Protein AF-A0A4U6LHK9-F1 (afdb_monomer)

Radius of gyration: 30.45 Å; Cα contacts (8 Å, |Δi|>4): 99; chains: 1; bounding box: 73×29×78 Å

Secondary structure (DSSP, 8-state):
--HHHHHHHHHHHHHGGG-S-SSSTTPBPTTSSSBSSHHHHHHHHHHHHHHHHHHHHHHHHHHHHHHHHHHHHHHHHHHHHHHHHHHHHHHHHHHHHTT----S-HHHHHHHHHHHSS--HHHHHHHHHHHHHHHHHHHHHHHHHHHHHHHTT--TTSHHHHHHHHHHHHHHHHHHHHHTT---

Sequence (184 aa):
MTSREKFEAWYLENWGHTEDDHETLFERCPDGDEYYRLGVRMAHEAWKAAELSSQQKLTDMAVQLANAESKCRDLAAENGEAKKIISECREYFIAGVMNRIRPTNEGYLHNICDTFADETPATDAFLAEVRASELDSLAGVAETMLVKFSNQRCSQDMHEVVGWKMVLQQASNRAAQLRKGAAL

pLDDT: mean 86.02, std 11.82, range [49.0, 97.19]

Structure (mmCIF, N/CA/C/O backbone):
data_AF-A0A4U6LHK9-F1
#
_entry.id   AF-A0A4U6LHK9-F1
#
loop_
_atom_site.group_PDB
_atom_site.id
_atom_site.type_symbol
_atom_site.label_atom_id
_atom_site.label_alt_id
_atom_site.label_comp_id
_atom_site.label_asym_id
_atom_site.label_entity_id
_atom_site.label_seq_id
_atom_site.pdbx_PDB_ins_code
_atom_site.Cartn_x
_atom_site.Cartn_y
_atom_site.Cartn_z
_atom_site.occupancy
_atom_site.B_iso_or_equiv
_atom_site.auth_seq_id
_atom_site.auth_comp_id
_atom_site.auth_asym_id
_atom_site.auth_atom_id
_atom_site.pdbx_PDB_model_num
ATOM 1 N N . MET A 1 1 ? -30.592 0.276 -1.774 1.00 75.19 1 MET A N 1
ATOM 2 C CA . MET A 1 1 ? -30.614 -0.283 -0.415 1.00 75.19 1 MET A CA 1
ATOM 3 C C . MET A 1 1 ? -29.657 0.516 0.455 1.00 75.19 1 MET A C 1
ATOM 5 O O . MET A 1 1 ? -28.459 0.523 0.174 1.00 75.19 1 MET A O 1
ATOM 9 N N . THR A 1 2 ? -30.180 1.267 1.418 1.00 89.50 2 THR A N 1
ATOM 10 C CA . THR A 1 2 ? -29.401 2.065 2.376 1.00 89.50 2 THR A CA 1
ATOM 11 C C . THR A 1 2 ? -28.625 1.154 3.341 1.00 89.50 2 THR A C 1
ATOM 13 O O . THR A 1 2 ? -28.941 -0.028 3.455 1.00 89.50 2 THR A O 1
ATOM 16 N N . SER A 1 3 ? -27.604 1.675 4.037 1.00 88.75 3 SER A N 1
ATOM 17 C CA . SER A 1 3 ? -26.877 0.920 5.085 1.00 88.75 3 SER A CA 1
ATOM 18 C C . SER A 1 3 ? -27.844 0.368 6.145 1.00 88.75 3 SER A C 1
ATOM 20 O O . SER A 1 3 ? -27.756 -0.795 6.525 1.00 88.75 3 SER A O 1
ATOM 22 N N . ARG A 1 4 ? -28.867 1.157 6.496 1.00 89.94 4 ARG A N 1
ATOM 23 C CA . ARG A 1 4 ? -29.941 0.765 7.411 1.00 89.94 4 ARG A CA 1
ATOM 24 C C . ARG A 1 4 ? -30.873 -0.316 6.857 1.00 89.94 4 ARG A C 1
ATOM 26 O O . ARG A 1 4 ? -31.297 -1.177 7.604 1.00 89.94 4 ARG A O 1
ATOM 33 N N . GLU A 1 5 ? -31.210 -0.300 5.573 1.00 92.75 5 GLU A N 1
ATOM 34 C CA . GLU A 1 5 ? -32.048 -1.361 4.986 1.00 92.75 5 GLU A CA 1
ATOM 35 C C . GLU A 1 5 ? -31.277 -2.679 4.871 1.00 92.75 5 GLU A C 1
ATOM 37 O O . GLU A 1 5 ? -31.841 -3.749 5.078 1.00 92.75 5 GLU A O 1
ATOM 42 N N . LYS A 1 6 ? -29.970 -2.603 4.576 1.00 94.12 6 LYS A N 1
ATOM 43 C CA . LYS A 1 6 ? -29.088 -3.772 4.653 1.00 94.12 6 LYS A CA 1
ATOM 44 C C . LYS A 1 6 ? -29.102 -4.293 6.089 1.00 94.12 6 LYS A C 1
ATOM 46 O O . LYS A 1 6 ? -29.426 -5.464 6.272 1.00 94.12 6 LYS A O 1
ATOM 51 N N . PHE A 1 7 ? -28.821 -3.403 7.055 1.00 94.81 7 PHE A N 1
ATOM 52 C CA . PHE A 1 7 ? -29.269 -3.456 8.450 1.00 94.81 7 PHE A CA 1
ATOM 53 C C . PHE A 1 7 ? -30.265 -4.542 8.832 1.00 94.81 7 PHE A C 1
ATOM 55 O O . PHE A 1 7 ? -29.982 -5.660 9.265 1.00 94.81 7 PHE A O 1
ATOM 62 N N . GLU A 1 8 ? -31.497 -4.103 8.643 1.00 93.88 8 GLU A N 1
ATOM 63 C CA . GLU A 1 8 ? -32.718 -4.758 9.029 1.00 93.88 8 GLU A CA 1
ATOM 64 C C . GLU A 1 8 ? -32.850 -6.100 8.292 1.00 93.88 8 GLU A C 1
ATOM 66 O O . GLU A 1 8 ? -33.218 -7.093 8.914 1.00 93.88 8 GLU A O 1
ATOM 71 N N . ALA A 1 9 ? -32.446 -6.185 7.016 1.00 93.75 9 ALA A N 1
ATOM 72 C CA . ALA A 1 9 ? -32.478 -7.433 6.252 1.00 93.75 9 ALA A CA 1
ATOM 73 C C . ALA A 1 9 ? -31.545 -8.514 6.825 1.00 93.75 9 ALA A C 1
ATOM 75 O O . ALA A 1 9 ? -31.988 -9.633 7.082 1.00 93.75 9 ALA A O 1
ATOM 76 N N . TRP A 1 10 ? -30.273 -8.186 7.074 1.00 94.81 10 TRP A N 1
ATOM 77 C CA . TRP A 1 10 ? -29.330 -9.139 7.675 1.00 94.81 10 TRP A CA 1
ATOM 78 C C . TRP A 1 10 ? -29.715 -9.466 9.119 1.00 94.81 10 TRP A C 1
ATOM 80 O O . TRP A 1 10 ? -29.576 -10.613 9.540 1.00 94.81 10 TRP A O 1
ATOM 90 N N . TYR A 1 11 ? -30.241 -8.501 9.878 1.00 93.88 11 TYR A N 1
ATOM 91 C CA . TYR A 1 11 ? -30.686 -8.759 11.245 1.00 93.88 11 TYR A CA 1
ATOM 92 C C . TYR A 1 11 ? -31.857 -9.747 11.275 1.00 93.88 11 TYR A C 1
ATOM 94 O O . TYR A 1 11 ? -31.819 -10.710 12.035 1.00 93.88 11 TYR A O 1
ATOM 102 N N . LEU A 1 12 ? -32.857 -9.575 10.406 1.00 92.56 12 LEU A N 1
ATOM 103 C CA . LEU A 1 12 ? -33.972 -10.517 10.281 1.00 92.56 12 LEU A CA 1
ATOM 104 C C . LEU A 1 12 ? -33.510 -11.908 9.835 1.00 92.56 12 LEU A C 1
ATOM 106 O O . LEU A 1 12 ? -33.976 -12.905 10.382 1.00 92.56 12 LEU A O 1
ATOM 110 N N . GLU A 1 13 ? -32.581 -11.980 8.883 1.00 93.50 13 GLU A N 1
ATOM 111 C CA . GLU A 1 13 ? -32.036 -13.249 8.390 1.00 93.50 13 GLU A CA 1
ATOM 112 C C . GLU A 1 13 ? -31.293 -14.029 9.487 1.00 93.50 13 GLU A C 1
ATOM 114 O O . GLU A 1 13 ? -31.471 -15.239 9.615 1.00 93.50 13 GLU A O 1
ATOM 119 N N . ASN A 1 14 ? -30.487 -13.343 10.303 1.00 91.62 14 ASN A N 1
ATOM 120 C CA . ASN A 1 14 ? -29.599 -13.993 11.271 1.00 91.62 14 ASN A CA 1
ATOM 121 C C . ASN A 1 14 ? -30.215 -14.133 12.668 1.00 91.62 14 ASN A C 1
ATOM 123 O O . ASN A 1 14 ? -29.938 -15.110 13.357 1.00 91.62 14 ASN A O 1
ATOM 127 N N . TRP A 1 15 ? -31.044 -13.175 13.082 1.00 89.12 15 TRP A N 1
ATOM 128 C CA . TRP A 1 15 ? -31.554 -13.044 14.453 1.00 89.12 15 TRP A CA 1
ATOM 129 C C . TRP A 1 15 ? -33.071 -12.867 14.523 1.00 89.12 15 TRP A C 1
ATOM 131 O O . TRP A 1 15 ? -33.642 -12.943 15.605 1.00 89.12 15 TRP A O 1
ATOM 141 N N . GLY A 1 16 ? -33.759 -12.685 13.392 1.00 85.38 16 GLY A N 1
ATOM 142 C CA . GLY A 1 16 ? -35.207 -12.470 13.390 1.00 85.38 16 GLY A CA 1
ATOM 143 C C . GLY A 1 16 ? -35.965 -13.592 14.100 1.00 85.38 16 GLY A C 1
ATOM 144 O O . GLY A 1 16 ? -36.840 -13.322 14.905 1.00 85.38 16 GLY A O 1
ATOM 145 N N . HIS A 1 17 ? -35.577 -14.850 13.892 1.00 85.88 17 HIS A N 1
ATOM 146 C CA . HIS A 1 17 ? -36.229 -16.008 14.517 1.00 85.88 17 HIS A CA 1
ATOM 147 C C . HIS A 1 17 ? -36.097 -16.080 16.052 1.00 85.88 17 HIS A C 1
ATOM 149 O O . HIS A 1 17 ? -36.768 -16.907 16.666 1.00 85.88 17 HIS A O 1
ATOM 155 N N . THR A 1 18 ? -35.227 -15.267 16.663 1.00 84.62 18 THR A N 1
ATOM 156 C CA . THR A 1 18 ? -35.052 -15.192 18.123 1.00 84.62 18 THR A CA 1
ATOM 157 C C . THR A 1 18 ? -35.798 -14.027 18.771 1.00 84.62 18 THR A C 1
ATOM 159 O O . THR A 1 18 ? -35.757 -13.898 19.989 1.00 84.62 18 THR A O 1
ATOM 162 N N . GLU A 1 19 ? -36.446 -13.170 17.982 1.00 85.81 19 GLU A N 1
ATOM 163 C CA . GLU A 1 19 ? -37.144 -11.989 18.483 1.00 85.81 19 GLU A CA 1
ATOM 164 C C . GLU A 1 19 ? -38.623 -12.289 18.739 1.00 85.81 19 GLU A C 1
ATOM 166 O O . GLU A 1 19 ? -39.336 -12.780 17.868 1.00 85.81 19 GLU A O 1
ATOM 171 N N . ASP A 1 20 ? -39.098 -11.948 19.936 1.00 79.25 20 ASP A N 1
ATOM 172 C CA . ASP A 1 20 ? -40.471 -12.249 20.365 1.00 79.25 20 ASP A CA 1
ATOM 173 C C . ASP A 1 20 ? -41.523 -11.310 19.743 1.00 79.25 20 ASP A C 1
ATOM 175 O O . ASP A 1 20 ? -42.711 -11.629 19.711 1.00 79.25 20 ASP A O 1
ATOM 179 N N . ASP A 1 21 ? -41.105 -10.139 19.255 1.00 79.12 21 ASP A N 1
ATOM 180 C CA . ASP A 1 21 ? -41.984 -9.161 18.610 1.00 79.12 21 ASP A CA 1
ATOM 181 C C . ASP A 1 21 ? -41.269 -8.491 17.433 1.00 79.12 21 ASP A C 1
ATOM 183 O O . ASP A 1 21 ? -40.266 -7.790 17.598 1.00 79.12 21 ASP A O 1
ATOM 187 N N . HIS A 1 22 ? -41.833 -8.727 16.250 1.00 78.75 22 HIS A N 1
ATOM 188 C CA . HIS A 1 22 ? -41.342 -8.270 14.958 1.00 78.75 22 HIS A CA 1
ATOM 189 C C . HIS A 1 22 ? -41.961 -6.945 14.494 1.00 78.75 22 HIS A C 1
ATOM 191 O O . HIS A 1 22 ? -41.408 -6.319 13.591 1.00 78.75 22 HIS A O 1
ATOM 197 N N . GLU A 1 23 ? -43.087 -6.509 15.069 1.00 81.50 23 GLU A N 1
ATOM 198 C CA . GLU A 1 23 ? -43.803 -5.308 14.615 1.00 81.50 23 GLU A CA 1
ATOM 199 C C . GLU A 1 23 ? -43.097 -4.028 15.078 1.00 81.50 23 GLU A C 1
ATOM 201 O O . GLU A 1 23 ? -43.002 -3.063 14.320 1.00 81.50 23 GLU A O 1
ATOM 206 N N . THR A 1 24 ? -42.534 -4.037 16.292 1.00 84.44 24 THR A N 1
ATOM 207 C CA . THR A 1 24 ? -41.812 -2.886 16.878 1.00 84.44 24 THR A CA 1
ATOM 208 C C . THR A 1 24 ? -40.288 -3.034 16.845 1.00 84.44 24 THR A C 1
ATOM 210 O O . THR A 1 24 ? -39.556 -2.190 17.365 1.00 84.44 24 THR A O 1
ATOM 213 N N . LEU A 1 25 ? -39.776 -4.104 16.227 1.00 87.00 25 LEU A N 1
ATOM 214 C CA . LEU A 1 25 ? -38.364 -4.496 16.304 1.00 87.00 25 LEU A CA 1
ATOM 215 C C . LEU A 1 25 ? -37.401 -3.380 15.867 1.00 87.00 25 LEU A C 1
ATOM 217 O O . LEU A 1 25 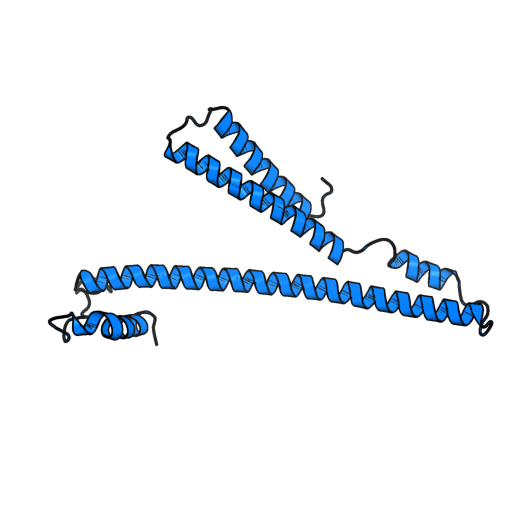? -36.385 -3.132 16.516 1.00 87.00 25 LEU A O 1
ATOM 221 N N . PHE A 1 26 ? -37.752 -2.678 14.791 1.00 91.69 26 PHE A N 1
ATOM 222 C CA . PHE A 1 26 ? -36.947 -1.617 14.180 1.00 91.69 26 PHE A CA 1
ATOM 223 C C . PHE A 1 26 ? -37.478 -0.203 14.459 1.00 91.69 26 PHE A C 1
ATOM 225 O O . PHE A 1 26 ? -37.079 0.756 13.787 1.00 91.69 26 PHE A O 1
ATOM 232 N N . GLU A 1 27 ? -38.363 -0.059 15.450 1.00 91.00 27 GLU A N 1
ATOM 233 C CA . GLU A 1 27 ? -38.909 1.235 15.852 1.00 91.00 27 GLU A CA 1
ATOM 234 C C . GLU A 1 27 ? -37.787 2.190 16.286 1.00 91.00 27 GLU A C 1
ATOM 236 O O . GLU A 1 27 ? -36.780 1.786 16.879 1.00 91.00 27 GLU A O 1
ATOM 241 N N . ARG A 1 28 ? -37.928 3.473 15.944 1.00 88.75 28 ARG A N 1
ATOM 242 C CA . ARG A 1 28 ? -36.946 4.505 16.292 1.00 88.75 28 ARG A CA 1
ATOM 243 C C . ARG A 1 28 ? -37.214 5.060 17.680 1.00 88.75 28 ARG A C 1
ATOM 245 O O . ARG A 1 28 ? -38.353 5.117 18.132 1.00 88.75 28 ARG A O 1
ATOM 252 N N . CYS A 1 29 ? -36.156 5.516 18.335 1.00 86.44 29 CYS A N 1
ATOM 253 C CA . CYS A 1 29 ? -36.298 6.282 19.559 1.00 86.44 29 CYS A CA 1
ATOM 254 C C . CYS A 1 29 ? -37.079 7.585 19.283 1.00 86.44 29 CYS A C 1
ATOM 256 O O . CYS A 1 29 ? -36.772 8.269 18.310 1.00 86.44 29 CYS A O 1
ATOM 258 N N . PRO A 1 30 ? -38.042 7.986 20.130 1.00 83.44 30 PRO A N 1
ATOM 259 C CA . PRO A 1 30 ? -38.718 9.280 19.988 1.00 83.44 30 PRO A CA 1
ATOM 260 C C . PRO A 1 30 ? -37.748 10.472 20.023 1.00 83.44 30 PRO A C 1
ATOM 262 O O . PRO A 1 30 ? -37.999 11.499 19.396 1.00 83.44 30 PRO A O 1
ATOM 265 N N . ASP A 1 31 ? -36.626 10.306 20.728 1.00 83.38 31 ASP A N 1
ATOM 266 C CA . ASP A 1 31 ? -35.636 11.352 20.988 1.00 83.38 31 ASP A CA 1
ATOM 267 C C . ASP A 1 31 ? -34.441 11.331 20.012 1.00 83.38 31 ASP A C 1
ATOM 269 O O . ASP A 1 31 ? -33.518 12.134 20.152 1.00 83.38 31 ASP A O 1
ATOM 273 N N . GLY A 1 32 ? -34.407 10.419 19.028 1.00 81.38 32 GLY A N 1
ATOM 274 C CA . GLY A 1 32 ? -33.254 10.298 18.131 1.00 81.38 32 GLY A CA 1
ATOM 275 C C . GLY A 1 32 ? -33.411 9.301 16.985 1.00 81.38 32 GLY A C 1
ATOM 276 O O . GLY A 1 32 ? -34.391 8.577 16.881 1.00 81.38 32 GLY A O 1
ATOM 277 N N . ASP A 1 33 ? -32.410 9.240 16.106 1.00 81.69 33 ASP A N 1
ATOM 278 C CA . ASP A 1 33 ? -32.471 8.413 14.887 1.00 81.69 33 ASP A CA 1
ATOM 279 C C . ASP A 1 33 ? -32.021 6.947 15.094 1.00 81.69 33 ASP A C 1
ATOM 281 O O . ASP A 1 33 ? -31.907 6.158 14.152 1.00 81.69 33 ASP A O 1
ATOM 285 N N . GLU A 1 34 ? -31.755 6.580 16.347 1.00 89.25 34 GLU A N 1
ATOM 286 C CA . GLU A 1 34 ? -31.349 5.245 16.783 1.00 89.25 34 GLU A CA 1
ATOM 287 C C . GLU A 1 34 ? -32.546 4.300 16.942 1.00 89.25 34 GLU A C 1
ATOM 289 O O . GLU A 1 34 ? -33.692 4.726 17.097 1.00 89.25 34 GLU A O 1
ATOM 294 N N . TYR A 1 35 ? -32.277 2.994 16.959 1.00 91.81 35 TYR A N 1
ATOM 295 C CA . TYR A 1 35 ? -33.291 1.994 17.287 1.00 91.81 35 TYR A CA 1
ATOM 296 C C . TYR A 1 35 ? -33.697 2.084 18.759 1.00 91.81 35 TYR A C 1
ATOM 298 O O . TYR A 1 35 ? -32.848 2.194 19.647 1.00 91.81 35 TYR A O 1
ATOM 306 N N . TYR A 1 36 ? -34.999 2.004 19.028 1.00 90.00 36 TYR A N 1
ATOM 307 C CA . TYR A 1 36 ? -35.549 2.067 20.377 1.00 90.00 36 TYR A CA 1
ATOM 308 C C . TYR A 1 36 ? -35.040 0.900 21.232 1.00 90.00 36 TYR A C 1
ATOM 310 O O . TYR A 1 36 ? -34.495 1.121 22.316 1.00 90.00 36 TYR A O 1
ATOM 318 N N . ARG A 1 37 ? -35.111 -0.330 20.705 1.00 89.31 37 ARG A N 1
ATOM 319 C CA . ARG A 1 37 ? -34.617 -1.540 21.378 1.00 89.31 37 ARG A CA 1
ATOM 320 C C . ARG A 1 37 ? -33.097 -1.539 21.512 1.00 89.31 37 ARG A C 1
ATOM 322 O O . ARG A 1 37 ? -32.375 -1.433 20.522 1.00 89.31 37 ARG A O 1
ATOM 329 N N . LEU A 1 38 ? -32.614 -1.753 22.737 1.00 88.75 38 LEU A N 1
ATOM 330 C CA . LEU A 1 38 ? -31.184 -1.758 23.053 1.00 88.75 38 LEU A CA 1
ATOM 331 C C . LEU A 1 38 ? -30.402 -2.818 22.258 1.00 88.75 38 LEU A C 1
ATOM 333 O O . LEU A 1 38 ? -29.348 -2.502 21.718 1.00 88.75 38 LEU A O 1
ATOM 337 N N . GLY A 1 39 ? -30.920 -4.047 22.144 1.00 88.75 39 GLY A N 1
ATOM 338 C CA . GLY A 1 39 ? -30.242 -5.129 21.414 1.00 88.75 39 GLY A CA 1
ATOM 339 C C . GLY A 1 39 ? -30.035 -4.802 19.932 1.00 88.75 39 GLY A C 1
ATOM 340 O O . GLY A 1 39 ? -28.922 -4.904 19.418 1.00 88.75 39 GLY A O 1
ATOM 341 N N . VAL A 1 40 ? -31.087 -4.309 19.275 1.00 91.62 40 VAL A N 1
ATOM 342 C CA . VAL A 1 40 ? -31.051 -3.871 17.871 1.00 91.62 40 VAL A CA 1
ATOM 343 C C . VAL A 1 40 ? -30.137 -2.658 17.700 1.00 91.62 40 VAL A C 1
ATOM 345 O O . VAL A 1 40 ? -29.352 -2.606 16.756 1.00 91.62 40 VAL A O 1
ATOM 348 N N . ARG A 1 41 ? -30.171 -1.702 18.637 1.00 91.94 41 ARG A N 1
ATOM 349 C CA . ARG A 1 41 ? -29.289 -0.528 18.627 1.00 91.94 41 ARG A CA 1
ATOM 350 C C . ARG A 1 41 ? -27.816 -0.919 18.692 1.00 91.94 41 ARG A C 1
ATOM 352 O O . ARG A 1 41 ? -27.047 -0.510 17.828 1.00 91.94 41 ARG A O 1
ATOM 359 N N . MET A 1 42 ? -27.441 -1.751 19.662 1.00 92.75 42 MET A N 1
ATOM 360 C CA . MET A 1 42 ? -26.061 -2.219 19.816 1.00 92.75 42 MET A CA 1
ATOM 361 C C . MET A 1 42 ? -25.597 -3.016 18.591 1.00 92.75 42 MET A C 1
ATOM 363 O O . MET A 1 42 ? -24.475 -2.827 18.122 1.00 92.75 42 MET A O 1
ATOM 367 N N . ALA A 1 43 ? -26.460 -3.872 18.035 1.00 93.06 43 ALA A N 1
ATOM 368 C CA . ALA A 1 43 ? -26.154 -4.623 16.819 1.00 93.06 43 ALA A CA 1
ATOM 369 C C . ALA A 1 43 ? -25.957 -3.701 15.604 1.00 93.06 43 ALA A C 1
ATOM 371 O O . ALA A 1 43 ? -25.013 -3.886 14.834 1.00 93.06 43 ALA A O 1
ATOM 372 N N . HIS A 1 44 ? -26.802 -2.678 15.456 1.00 93.88 44 HIS A N 1
ATOM 373 C CA . HIS A 1 44 ? -26.681 -1.690 14.390 1.00 93.88 44 HIS A CA 1
ATOM 374 C C . HIS A 1 44 ? -25.393 -0.874 14.499 1.00 93.88 44 HIS A C 1
ATOM 376 O O . HIS A 1 44 ? -24.721 -0.660 13.495 1.00 93.88 44 HIS A O 1
ATOM 382 N N . GLU A 1 45 ? -25.030 -0.423 15.701 1.00 93.75 45 GLU A N 1
ATOM 383 C CA . GLU A 1 45 ? -23.784 0.311 15.935 1.00 93.75 45 GLU A CA 1
ATOM 384 C C . GLU A 1 45 ? -22.558 -0.547 15.621 1.00 93.75 45 GLU A C 1
ATOM 386 O O . GLU A 1 45 ? -21.649 -0.095 14.918 1.00 93.75 45 GLU A O 1
ATOM 391 N N . ALA A 1 46 ? -22.556 -1.801 16.084 1.00 94.00 46 ALA A N 1
ATOM 392 C CA . ALA A 1 46 ? -21.485 -2.751 15.814 1.00 94.00 46 ALA A CA 1
ATOM 393 C C . ALA A 1 46 ? -21.335 -3.018 14.313 1.00 94.00 46 ALA A C 1
ATOM 395 O O . ALA A 1 46 ? -20.218 -3.003 13.788 1.00 94.00 46 ALA A O 1
ATOM 396 N N . TRP A 1 47 ? -22.446 -3.201 13.596 1.00 94.56 47 TRP A N 1
ATOM 397 C CA . TRP A 1 47 ? -22.382 -3.316 12.149 1.00 94.56 47 TRP A CA 1
ATOM 398 C C . TRP A 1 47 ? -21.907 -2.020 11.514 1.00 94.56 47 TRP A C 1
ATOM 400 O O . TRP A 1 47 ? -20.946 -2.060 10.760 1.00 94.56 47 TRP A O 1
ATOM 410 N N . LYS A 1 48 ? -22.482 -0.862 11.825 1.00 94.12 48 LYS A N 1
ATOM 411 C CA . LYS A 1 48 ? -22.044 0.405 11.229 1.00 94.12 48 LYS A CA 1
ATOM 412 C C . LYS A 1 48 ? -20.532 0.612 11.384 1.00 94.12 48 LYS A C 1
ATOM 414 O O . LYS A 1 48 ? -19.874 1.022 10.429 1.00 94.12 48 LYS A O 1
ATOM 419 N N . ALA A 1 49 ? -19.965 0.258 12.539 1.00 94.56 49 ALA A N 1
ATOM 420 C CA . ALA A 1 49 ? -18.520 0.259 12.760 1.00 94.56 49 ALA A CA 1
ATOM 421 C C . ALA A 1 49 ? -17.775 -0.751 11.863 1.00 94.56 49 ALA A C 1
ATOM 423 O O . ALA A 1 49 ? -16.753 -0.409 11.265 1.00 94.56 49 ALA A O 1
ATOM 424 N N . ALA A 1 50 ? -18.285 -1.977 11.721 1.00 94.56 50 ALA A N 1
ATOM 425 C CA . ALA A 1 50 ? -17.718 -2.998 10.839 1.00 94.56 50 ALA A CA 1
ATOM 426 C C . ALA A 1 50 ? -17.827 -2.641 9.342 1.00 94.56 50 ALA A C 1
ATOM 428 O O . ALA A 1 50 ? -16.885 -2.878 8.581 1.00 94.56 50 ALA A O 1
ATOM 429 N N . GLU A 1 51 ? -18.944 -2.050 8.910 1.00 93.94 51 GLU A N 1
ATOM 430 C CA . GLU A 1 51 ? -19.157 -1.567 7.545 1.00 93.94 51 GLU A CA 1
ATOM 431 C C . GLU A 1 51 ? -18.194 -0.425 7.242 1.00 93.94 51 GLU A C 1
ATOM 433 O O . GLU A 1 51 ? -17.489 -0.492 6.240 1.00 93.94 51 GLU A O 1
ATOM 438 N N . LEU A 1 52 ? -18.094 0.566 8.132 1.00 94.19 52 LEU A N 1
ATOM 439 C CA . LEU A 1 52 ? -17.143 1.665 7.988 1.00 94.19 52 LEU A CA 1
ATOM 440 C C . LEU A 1 52 ? -15.699 1.150 7.919 1.00 94.19 52 LEU A C 1
ATOM 442 O O . LEU A 1 52 ? -14.952 1.539 7.025 1.00 94.19 52 LEU A O 1
ATOM 446 N N . SER A 1 53 ? -15.313 0.230 8.810 1.00 94.38 53 SER A N 1
ATOM 447 C CA . SER A 1 53 ? -13.977 -0.380 8.793 1.00 94.38 53 SER A CA 1
ATOM 448 C C . SER A 1 53 ? -13.702 -1.129 7.485 1.00 94.38 53 SER A C 1
ATOM 450 O O . SER A 1 53 ? -12.607 -1.039 6.932 1.00 94.38 53 SER A O 1
ATOM 452 N N . SER A 1 54 ? -14.695 -1.848 6.959 1.00 93.94 54 SER A N 1
ATOM 453 C CA . SER A 1 54 ? -14.569 -2.574 5.691 1.00 93.94 54 SER A CA 1
ATOM 454 C C . SER A 1 54 ? -14.491 -1.624 4.497 1.00 93.94 54 SER A C 1
ATOM 456 O O . SER A 1 54 ? -13.670 -1.832 3.608 1.00 93.94 54 SER A O 1
ATOM 458 N N . GLN A 1 55 ? -15.291 -0.555 4.491 1.00 93.81 55 GLN A N 1
ATOM 459 C CA . GLN A 1 55 ? -15.229 0.494 3.474 1.00 93.81 55 GLN A CA 1
ATOM 460 C C . GLN A 1 55 ? -13.861 1.174 3.469 1.00 93.81 55 GLN A C 1
ATOM 462 O O . GLN A 1 55 ? -13.274 1.321 2.403 1.00 93.81 55 GLN A O 1
ATOM 467 N N . GLN A 1 56 ? -13.317 1.498 4.644 1.00 94.50 56 GLN A N 1
ATOM 468 C CA . GLN A 1 56 ? -11.989 2.094 4.768 1.00 94.50 56 GLN A CA 1
ATOM 469 C C . GLN A 1 56 ? -10.892 1.166 4.221 1.00 94.50 56 GLN A C 1
ATOM 471 O O . GLN A 1 56 ? -10.047 1.589 3.438 1.00 94.50 56 GLN A O 1
ATOM 476 N N . LYS A 1 57 ? -10.950 -0.134 4.537 1.00 94.00 57 LYS A N 1
ATOM 477 C CA . LYS A 1 57 ? -10.020 -1.120 3.959 1.00 94.00 57 LYS A CA 1
ATOM 478 C C . LYS A 1 57 ? -10.131 -1.195 2.437 1.00 94.00 57 LYS A C 1
ATOM 480 O O . LYS A 1 57 ? -9.112 -1.260 1.758 1.00 94.00 57 LYS A O 1
ATOM 485 N N . LEU A 1 58 ? -11.350 -1.179 1.894 1.00 94.19 58 LEU A N 1
ATOM 486 C CA . LEU A 1 58 ? -11.565 -1.192 0.446 1.00 94.19 58 LEU A CA 1
ATOM 487 C C . LEU A 1 58 ? -11.016 0.072 -0.222 1.00 94.19 58 LEU A C 1
ATOM 489 O O . LEU A 1 58 ? -10.411 -0.030 -1.288 1.00 94.19 58 LEU A O 1
ATOM 493 N N . THR A 1 59 ? -11.181 1.245 0.396 1.00 94.56 59 THR A N 1
ATOM 494 C CA . THR A 1 59 ? -10.603 2.489 -0.127 1.00 94.56 59 THR A CA 1
ATOM 495 C C . THR A 1 59 ? -9.080 2.463 -0.086 1.00 94.56 59 THR A C 1
ATOM 497 O O . THR A 1 59 ? -8.450 2.815 -1.082 1.00 94.56 59 THR A O 1
ATOM 500 N N . ASP A 1 60 ? -8.483 1.974 1.002 1.00 92.88 60 ASP A N 1
ATOM 501 C CA . ASP A 1 60 ? -7.026 1.868 1.133 1.00 92.88 60 ASP A CA 1
ATOM 502 C C . ASP A 1 60 ? -6.449 0.897 0.089 1.00 92.88 60 ASP A C 1
ATOM 504 O O . ASP A 1 60 ? -5.472 1.214 -0.593 1.00 92.88 60 ASP A O 1
ATOM 508 N N . MET A 1 61 ? -7.099 -0.256 -0.112 1.00 92.88 61 MET A N 1
ATOM 509 C CA . MET A 1 61 ? -6.722 -1.225 -1.147 1.00 92.88 61 MET A CA 1
ATOM 510 C C . MET A 1 61 ? -6.857 -0.651 -2.562 1.00 92.88 61 MET A C 1
ATOM 512 O O . MET A 1 61 ? -5.987 -0.887 -3.398 1.00 92.88 61 MET A O 1
ATOM 516 N N . ALA A 1 62 ? -7.915 0.115 -2.843 1.00 94.12 62 ALA A N 1
ATOM 517 C CA . ALA A 1 62 ? -8.105 0.746 -4.149 1.00 94.12 62 ALA A CA 1
ATOM 518 C C . ALA A 1 62 ? -7.000 1.772 -4.454 1.00 94.12 62 ALA A C 1
ATOM 520 O O . ALA A 1 62 ? -6.476 1.800 -5.568 1.00 94.12 62 ALA A O 1
ATOM 521 N N . VAL A 1 63 ? -6.598 2.570 -3.459 1.00 94.19 63 VAL A N 1
ATOM 522 C CA . VAL A 1 63 ? -5.481 3.521 -3.587 1.00 94.19 63 VAL A CA 1
ATOM 523 C C . VAL A 1 63 ? -4.160 2.786 -3.822 1.00 94.19 63 VAL A C 1
ATOM 525 O O . VAL A 1 63 ? -3.397 3.160 -4.713 1.00 94.19 63 VAL A O 1
ATOM 528 N N . GLN A 1 64 ? -3.891 1.715 -3.069 1.00 88.88 64 GLN A N 1
ATOM 529 C CA . GLN A 1 64 ? -2.689 0.899 -3.263 1.00 88.88 64 GLN A CA 1
ATOM 530 C C . GLN A 1 64 ? -2.632 0.283 -4.664 1.00 88.88 64 GLN A C 1
ATOM 532 O O . GLN A 1 64 ? -1.579 0.325 -5.303 1.00 88.88 64 GLN A O 1
ATOM 537 N N . LEU A 1 65 ? -3.758 -0.239 -5.159 1.00 93.50 65 LEU A N 1
ATOM 538 C CA . LEU A 1 65 ? -3.840 -0.826 -6.492 1.00 93.50 65 LEU A CA 1
ATOM 539 C C . LEU A 1 65 ? -3.582 0.221 -7.581 1.00 93.50 65 LEU A C 1
ATOM 54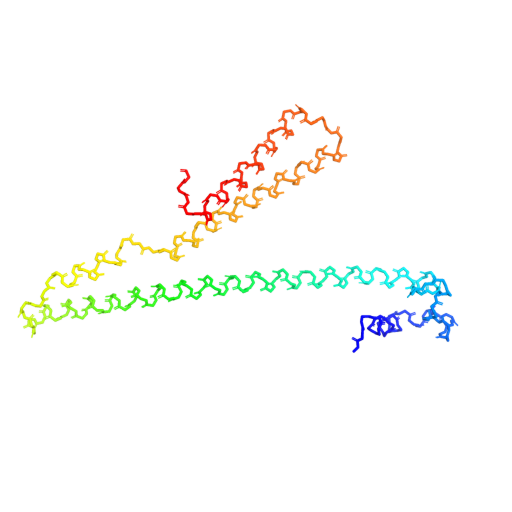1 O O . LEU A 1 65 ? -2.739 -0.005 -8.443 1.00 93.50 65 LEU A O 1
ATOM 545 N N . ALA A 1 66 ? -4.225 1.389 -7.503 1.00 92.75 66 ALA A N 1
ATOM 546 C CA . ALA A 1 66 ? -4.006 2.474 -8.462 1.00 92.75 66 ALA A CA 1
ATOM 547 C C . ALA A 1 66 ? -2.537 2.939 -8.492 1.00 92.75 66 ALA A C 1
ATOM 549 O O . ALA A 1 66 ? -1.969 3.170 -9.564 1.00 92.75 66 ALA A O 1
ATOM 550 N N . ASN A 1 67 ? -1.896 3.024 -7.321 1.00 88.19 67 ASN A N 1
ATOM 551 C CA . ASN A 1 67 ? -0.479 3.368 -7.208 1.00 88.19 67 ASN A CA 1
ATOM 552 C C . ASN A 1 67 ? 0.429 2.289 -7.818 1.00 88.19 67 ASN A C 1
ATOM 554 O O . ASN A 1 67 ? 1.385 2.619 -8.522 1.00 88.19 67 ASN A O 1
ATOM 558 N N . ALA A 1 68 ? 0.140 1.008 -7.567 1.00 88.06 68 ALA A N 1
ATOM 559 C CA . ALA A 1 68 ? 0.885 -0.107 -8.146 1.00 88.06 68 ALA A CA 1
ATOM 560 C C . ALA A 1 68 ? 0.741 -0.142 -9.673 1.00 88.06 68 ALA A C 1
ATOM 562 O O . ALA A 1 68 ? 1.740 -0.248 -10.381 1.00 88.06 68 ALA A O 1
ATOM 563 N N . GLU A 1 69 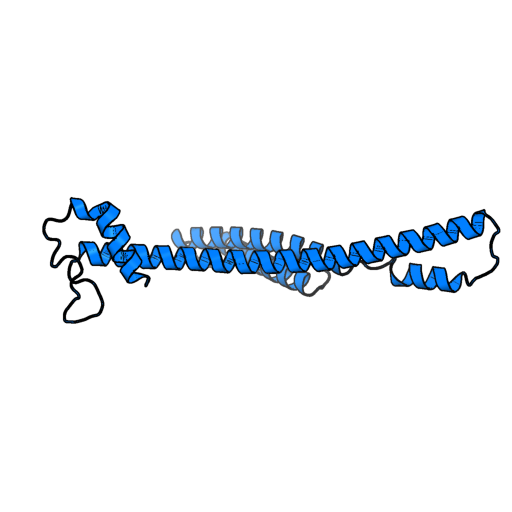? -0.475 0.038 -10.190 1.00 92.38 69 GLU A N 1
ATOM 564 C CA . GLU A 1 69 ? -0.728 0.114 -11.628 1.00 92.38 69 GLU A CA 1
ATOM 565 C C . GLU A 1 69 ? 0.021 1.274 -12.287 1.00 92.38 69 GLU A C 1
ATOM 567 O O . GLU A 1 69 ? 0.569 1.098 -13.374 1.00 92.38 69 GLU A O 1
ATOM 572 N N . SER A 1 70 ? 0.083 2.447 -11.643 1.00 90.38 70 SER A N 1
ATOM 573 C CA . SER A 1 70 ? 0.857 3.575 -12.172 1.00 90.38 70 SER A CA 1
ATOM 574 C C . SER A 1 70 ? 2.343 3.243 -12.273 1.00 90.38 70 SER A C 1
ATOM 576 O O . SER A 1 70 ? 2.911 3.368 -13.352 1.00 90.38 70 SER A O 1
ATOM 578 N N . LYS A 1 71 ? 2.941 2.713 -11.197 1.00 89.44 71 LYS A N 1
ATOM 579 C CA . LYS A 1 71 ? 4.350 2.286 -11.190 1.00 89.44 71 LYS A CA 1
ATOM 580 C C . LYS A 1 71 ? 4.625 1.220 -12.259 1.00 89.44 71 LYS A C 1
ATOM 582 O O . LYS A 1 71 ? 5.633 1.286 -12.955 1.00 89.44 71 LYS A O 1
ATOM 587 N N . CYS A 1 72 ? 3.719 0.254 -12.434 1.00 91.44 72 CYS A N 1
ATOM 588 C CA . CYS A 1 72 ? 3.844 -0.767 -13.475 1.00 91.44 72 CYS A CA 1
ATOM 589 C C . CYS A 1 72 ? 3.775 -0.184 -14.891 1.00 91.44 72 CYS A C 1
ATOM 591 O O . CYS A 1 72 ? 4.506 -0.656 -15.760 1.00 91.44 72 CYS A O 1
ATOM 593 N N . ARG A 1 73 ? 2.925 0.821 -15.142 1.00 91.81 73 ARG A N 1
ATOM 594 C CA . ARG A 1 73 ? 2.876 1.510 -16.443 1.00 91.81 73 ARG A CA 1
ATOM 595 C C . ARG A 1 73 ? 4.183 2.238 -16.742 1.00 91.81 73 ARG A C 1
ATOM 597 O O . ARG A 1 73 ? 4.686 2.096 -17.853 1.00 91.81 73 ARG A O 1
ATOM 604 N N . ASP A 1 74 ? 4.742 2.940 -15.761 1.00 90.69 74 ASP A N 1
ATOM 605 C CA . ASP A 1 74 ? 5.994 3.689 -15.924 1.00 90.69 74 ASP A CA 1
ATOM 606 C C . ASP A 1 74 ? 7.173 2.741 -16.203 1.00 90.69 74 ASP A C 1
ATOM 608 O O . ASP A 1 74 ? 7.896 2.912 -17.184 1.00 90.69 74 ASP A O 1
ATOM 612 N N . LEU A 1 75 ? 7.295 1.653 -15.429 1.00 91.88 75 LEU A N 1
ATOM 613 C CA . LEU A 1 75 ? 8.293 0.604 -15.674 1.00 91.88 75 LEU A CA 1
ATOM 614 C C . LEU A 1 75 ? 8.095 -0.091 -17.028 1.00 91.88 75 LEU A C 1
ATOM 616 O O . LEU A 1 75 ? 9.065 -0.468 -17.684 1.00 91.88 75 LEU A O 1
ATOM 620 N N . ALA A 1 76 ? 6.851 -0.311 -17.462 1.00 90.56 76 ALA A N 1
ATOM 621 C CA . ALA A 1 76 ? 6.574 -0.917 -18.762 1.00 90.56 76 ALA A CA 1
ATOM 622 C C . ALA A 1 76 ? 6.958 0.012 -19.924 1.00 90.56 76 ALA A C 1
ATOM 624 O O . ALA A 1 76 ? 7.458 -0.477 -20.939 1.00 90.56 76 ALA A O 1
ATOM 625 N N . ALA A 1 77 ? 6.756 1.325 -19.774 1.00 89.56 77 ALA A N 1
ATOM 626 C CA . ALA A 1 77 ? 7.178 2.326 -20.748 1.00 89.56 77 ALA A CA 1
ATOM 627 C C . ALA A 1 77 ? 8.709 2.369 -20.871 1.00 89.56 77 ALA A C 1
ATOM 629 O O . ALA A 1 77 ? 9.222 2.190 -21.976 1.00 89.56 77 ALA A O 1
ATOM 630 N N . GLU A 1 78 ? 9.424 2.471 -19.744 1.00 90.06 78 GLU A N 1
ATOM 631 C CA . GLU A 1 78 ? 10.895 2.438 -19.696 1.00 90.06 78 GLU A CA 1
ATOM 632 C C . GLU A 1 78 ? 11.450 1.144 -20.323 1.00 90.06 78 GLU A C 1
ATOM 634 O O . GLU A 1 78 ? 12.333 1.177 -21.179 1.00 90.06 78 GLU A O 1
ATOM 639 N N . ASN A 1 79 ? 10.859 -0.015 -20.003 1.00 88.00 79 ASN A N 1
ATOM 640 C CA . ASN A 1 79 ? 11.237 -1.292 -20.618 1.00 88.00 79 ASN A CA 1
ATOM 641 C C . ASN A 1 79 ? 10.946 -1.353 -22.128 1.00 88.00 79 ASN A C 1
ATOM 643 O O . ASN A 1 79 ? 11.673 -2.014 -22.877 1.00 88.00 79 ASN A O 1
ATOM 647 N N . GLY A 1 80 ? 9.854 -0.737 -22.585 1.00 88.31 80 GLY A N 1
ATOM 648 C CA . GLY A 1 80 ? 9.501 -0.667 -24.003 1.00 88.31 80 GLY A CA 1
ATOM 649 C C . GLY A 1 80 ? 10.508 0.162 -24.796 1.00 88.31 80 GLY A C 1
ATOM 650 O O . GLY A 1 80 ? 10.942 -0.254 -25.873 1.00 88.31 80 GLY A O 1
ATOM 651 N N . GLU A 1 81 ? 10.924 1.290 -24.232 1.00 84.56 81 GLU A N 1
ATOM 652 C CA . GLU A 1 81 ? 11.932 2.177 -24.804 1.00 84.56 81 GLU A CA 1
ATOM 653 C C . GLU A 1 81 ? 13.323 1.532 -24.819 1.00 84.56 81 GLU A C 1
ATOM 655 O O . GLU A 1 81 ? 13.955 1.470 -25.875 1.00 84.56 81 GLU A O 1
ATOM 660 N N . ALA A 1 82 ? 13.740 0.903 -23.715 1.00 85.06 82 ALA A N 1
ATOM 661 C CA . ALA A 1 82 ? 14.984 0.135 -23.658 1.00 85.06 82 ALA A CA 1
ATOM 662 C C . ALA A 1 82 ? 15.030 -0.972 -24.730 1.00 85.06 82 ALA A C 1
ATOM 664 O O . ALA A 1 82 ? 16.024 -1.133 -25.441 1.00 85.06 82 ALA A O 1
ATOM 665 N N . LYS A 1 83 ? 13.929 -1.717 -24.920 1.00 87.19 83 LYS A N 1
ATOM 666 C CA . LYS A 1 83 ? 13.827 -2.737 -25.981 1.00 87.19 83 LYS A CA 1
ATOM 667 C C . LYS A 1 83 ? 13.927 -2.144 -27.384 1.00 87.19 83 LYS A C 1
ATOM 669 O O . LYS A 1 83 ? 14.543 -2.766 -28.252 1.00 87.19 83 LYS A O 1
ATOM 674 N N . LYS A 1 84 ? 13.326 -0.975 -27.618 1.00 85.00 84 LYS A N 1
ATOM 675 C CA . LYS A 1 84 ? 13.402 -0.272 -28.905 1.00 85.00 84 LYS A CA 1
ATOM 676 C C . LYS A 1 84 ? 14.852 0.084 -29.236 1.00 85.00 84 LYS A C 1
ATOM 678 O O . LYS A 1 84 ? 15.316 -0.243 -30.324 1.00 85.00 84 LYS A O 1
ATOM 683 N N . ILE A 1 85 ? 15.581 0.640 -28.275 1.00 79.38 85 ILE A N 1
ATOM 684 C CA . ILE A 1 85 ? 16.989 1.024 -28.440 1.00 79.38 85 ILE A CA 1
ATOM 685 C C . ILE A 1 85 ? 17.869 -0.197 -28.701 1.00 79.38 85 ILE A C 1
ATOM 687 O O . ILE A 1 85 ? 18.668 -0.196 -29.634 1.00 79.38 85 ILE A O 1
ATOM 691 N N . ILE A 1 86 ? 17.676 -1.288 -27.950 1.00 82.06 86 ILE A N 1
ATOM 692 C CA . ILE A 1 86 ? 18.384 -2.554 -28.198 1.00 82.06 86 ILE A CA 1
ATOM 693 C C . ILE A 1 86 ? 18.140 -3.046 -29.633 1.00 82.06 86 ILE A C 1
ATOM 695 O O . ILE A 1 86 ? 19.069 -3.530 -30.286 1.00 82.06 86 ILE A O 1
ATOM 699 N N . SER A 1 87 ? 16.908 -2.923 -30.138 1.00 83.50 87 SER A N 1
ATOM 700 C CA . SER A 1 87 ? 16.574 -3.295 -31.516 1.00 83.50 87 SER A CA 1
ATOM 701 C C . SER A 1 87 ? 17.294 -2.416 -32.537 1.00 83.50 87 SER A C 1
ATOM 703 O O . SER A 1 87 ? 17.905 -2.949 -33.462 1.00 83.50 87 SER A O 1
ATOM 705 N N . GLU A 1 88 ? 17.276 -1.094 -32.352 1.00 78.69 88 GLU A N 1
ATOM 706 C CA . GLU A 1 88 ? 17.969 -0.142 -33.227 1.00 78.69 88 GLU A CA 1
ATOM 707 C C . GLU A 1 88 ? 19.481 -0.420 -33.244 1.00 78.69 88 GLU A C 1
ATOM 709 O O . GLU A 1 88 ? 20.058 -0.639 -34.310 1.00 78.69 88 GLU A O 1
ATOM 714 N N . CYS A 1 89 ? 20.119 -0.549 -32.076 1.00 76.06 89 CYS A N 1
ATOM 715 C CA . CYS A 1 89 ? 21.536 -0.907 -31.955 1.00 76.06 89 CYS A CA 1
ATOM 716 C C . CYS A 1 89 ? 21.868 -2.237 -32.651 1.00 76.06 89 CYS A C 1
ATOM 718 O O . CYS A 1 89 ? 22.899 -2.359 -33.319 1.00 76.06 89 CYS A O 1
ATOM 720 N N . ARG A 1 90 ? 20.988 -3.241 -32.540 1.00 78.00 90 ARG A N 1
ATOM 721 C CA . ARG A 1 90 ? 21.155 -4.535 -33.214 1.00 78.00 90 ARG A CA 1
ATOM 722 C C . ARG A 1 90 ? 21.083 -4.405 -34.736 1.00 78.00 90 ARG A C 1
ATOM 724 O O . ARG A 1 90 ? 21.890 -5.026 -35.428 1.00 78.00 90 ARG A O 1
ATOM 731 N N . GLU A 1 91 ? 20.141 -3.630 -35.265 1.00 76.12 91 GLU A N 1
ATOM 732 C CA . GLU A 1 91 ? 20.030 -3.368 -36.706 1.00 76.12 91 GLU A CA 1
ATOM 733 C C . GLU A 1 91 ? 21.268 -2.645 -37.244 1.00 76.12 91 GLU A C 1
ATOM 735 O O . GLU A 1 91 ? 21.836 -3.070 -38.255 1.00 76.12 91 GLU A O 1
ATOM 740 N N . TYR A 1 92 ? 21.744 -1.627 -36.524 1.00 69.94 92 TYR A N 1
ATOM 741 C CA . TYR A 1 92 ? 22.991 -0.930 -36.835 1.00 69.94 92 TYR A CA 1
ATOM 742 C C . TYR A 1 92 ? 24.194 -1.876 -36.861 1.00 69.94 92 TYR A C 1
ATOM 744 O O . TYR A 1 92 ? 24.978 -1.856 -37.814 1.00 69.94 92 TYR A O 1
ATOM 752 N N . PHE A 1 93 ? 24.321 -2.748 -35.857 1.00 70.38 93 PHE A N 1
ATOM 753 C CA . PHE A 1 93 ? 25.395 -3.737 -35.801 1.00 70.38 93 PHE A CA 1
ATOM 754 C C . PHE A 1 93 ? 25.363 -4.684 -37.011 1.00 70.38 93 PHE A C 1
ATOM 756 O O . PHE A 1 93 ? 26.386 -4.904 -37.659 1.00 70.38 93 PHE A O 1
ATOM 763 N N . ILE A 1 94 ? 24.184 -5.201 -37.3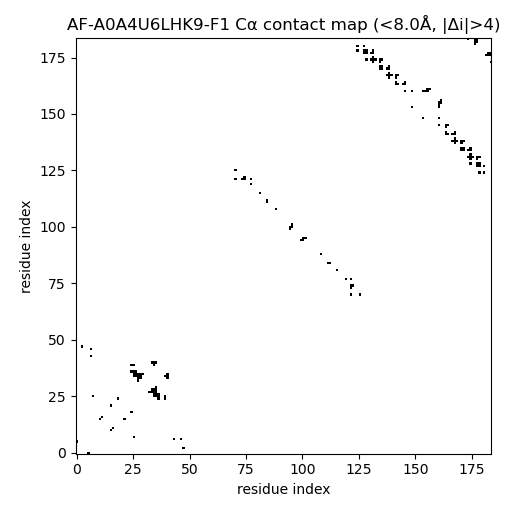77 1.00 71.44 94 ILE A N 1
ATOM 764 C CA . ILE A 1 94 ? 24.019 -6.078 -38.547 1.00 71.44 94 ILE A CA 1
ATOM 765 C C . ILE A 1 94 ? 24.374 -5.338 -39.844 1.00 71.44 94 ILE A C 1
ATOM 767 O O . ILE A 1 94 ? 25.069 -5.899 -40.693 1.00 71.44 94 ILE A O 1
ATOM 771 N N . ALA A 1 95 ? 23.932 -4.089 -40.011 1.00 69.00 95 ALA A N 1
ATOM 772 C CA . ALA A 1 95 ? 24.235 -3.283 -41.194 1.00 69.00 95 ALA A CA 1
ATOM 773 C C . ALA A 1 95 ? 25.743 -3.002 -41.341 1.00 69.00 95 ALA A C 1
ATOM 775 O O . ALA A 1 95 ? 26.272 -3.085 -42.456 1.00 69.00 95 ALA A O 1
ATOM 776 N N . GLY A 1 96 ? 26.429 -2.743 -40.220 1.00 65.25 96 GLY A N 1
ATOM 777 C CA . GLY A 1 96 ? 27.879 -2.558 -40.156 1.00 65.25 96 GLY A CA 1
ATOM 778 C C . GLY A 1 96 ? 28.665 -3.832 -40.483 1.00 65.25 96 GLY A C 1
ATOM 779 O O . GLY A 1 96 ? 29.579 -3.791 -41.305 1.00 65.25 96 GLY A O 1
ATOM 780 N N . VAL A 1 97 ? 28.273 -4.982 -39.921 1.00 61.84 97 VAL A N 1
ATOM 781 C CA . VAL A 1 97 ? 28.909 -6.290 -40.195 1.00 61.84 97 VAL A CA 1
ATOM 782 C C . VAL A 1 97 ? 28.677 -6.746 -41.640 1.00 61.84 97 VAL A C 1
ATOM 784 O O . VAL A 1 97 ? 29.573 -7.308 -42.265 1.00 61.84 97 VAL A O 1
ATOM 787 N N . MET A 1 98 ? 27.494 -6.478 -42.203 1.00 58.09 98 MET A N 1
ATOM 788 C CA . MET A 1 98 ? 27.140 -6.866 -43.575 1.00 58.09 98 MET A CA 1
ATOM 789 C C . MET A 1 98 ? 27.655 -5.888 -44.643 1.00 58.09 98 MET A C 1
ATOM 791 O O . MET A 1 98 ? 27.349 -6.069 -45.822 1.00 58.09 98 MET A O 1
ATOM 795 N N . ASN A 1 99 ? 28.425 -4.861 -44.254 1.00 58.62 99 ASN A N 1
ATOM 796 C CA . ASN A 1 99 ? 29.010 -3.846 -45.138 1.00 58.62 99 ASN A CA 1
ATOM 797 C C . ASN A 1 99 ? 27.966 -3.158 -46.049 1.00 58.62 99 ASN A C 1
ATOM 799 O O . ASN A 1 99 ? 28.289 -2.702 -47.146 1.00 58.62 99 ASN A O 1
ATOM 803 N N . ARG A 1 100 ? 26.691 -3.127 -45.619 1.00 56.91 100 ARG A N 1
ATOM 804 C CA . ARG A 1 100 ? 25.569 -2.663 -46.452 1.00 56.91 100 ARG A CA 1
ATOM 805 C C . ARG A 1 100 ? 25.435 -1.142 -46.484 1.00 56.91 100 ARG A C 1
ATOM 807 O O . ARG A 1 100 ? 24.828 -0.652 -47.427 1.00 56.91 100 ARG A O 1
ATOM 814 N N . ILE A 1 101 ? 26.021 -0.403 -45.533 1.00 50.88 101 ILE A N 1
ATOM 815 C CA . ILE A 1 101 ? 26.142 1.069 -45.540 1.00 50.88 101 ILE A CA 1
ATOM 816 C C . ILE A 1 101 ? 27.394 1.483 -44.731 1.00 50.88 101 ILE A C 1
ATOM 818 O O . ILE A 1 101 ? 27.601 1.005 -43.620 1.00 50.88 101 ILE A O 1
ATOM 822 N N . ARG A 1 102 ? 28.208 2.404 -45.265 1.00 49.00 102 ARG A N 1
ATOM 823 C CA . ARG A 1 102 ? 29.239 3.203 -44.560 1.00 49.00 102 ARG A CA 1
ATOM 824 C C . ARG A 1 102 ? 28.987 4.679 -44.943 1.00 49.00 102 ARG A C 1
ATOM 826 O O . ARG A 1 102 ? 28.642 4.876 -46.107 1.00 49.00 102 ARG A O 1
ATOM 833 N N . PRO A 1 103 ? 29.204 5.730 -44.120 1.00 51.34 103 PRO A N 1
ATOM 834 C CA . PRO A 1 103 ? 29.364 5.852 -42.671 1.00 51.34 103 PRO A CA 1
ATOM 835 C C . PRO A 1 103 ? 28.216 6.720 -42.099 1.00 51.34 103 PRO A C 1
ATOM 837 O O . PRO A 1 103 ? 28.288 7.946 -42.111 1.00 51.34 103 PRO A O 1
ATOM 840 N N . THR A 1 104 ? 27.115 6.142 -41.635 1.00 54.22 104 THR A N 1
ATOM 841 C CA . THR A 1 104 ? 26.053 6.953 -41.015 1.00 54.22 104 THR A CA 1
ATOM 842 C C . THR A 1 104 ? 26.379 7.185 -39.545 1.00 54.22 104 THR A C 1
ATOM 844 O O . THR A 1 104 ? 26.167 6.298 -38.729 1.00 54.22 104 THR A O 1
ATOM 847 N N . ASN A 1 105 ? 26.949 8.365 -39.270 1.00 60.47 105 ASN A N 1
ATOM 848 C CA . ASN A 1 105 ? 27.156 9.024 -37.976 1.00 60.47 105 ASN A CA 1
ATOM 849 C C . ASN A 1 105 ? 27.245 8.092 -36.762 1.00 60.47 105 ASN A C 1
ATOM 851 O O . ASN A 1 105 ? 26.262 7.880 -36.059 1.00 60.47 105 ASN A O 1
ATOM 855 N N . GLU A 1 106 ? 28.459 7.653 -36.440 1.00 61.00 106 GLU A N 1
ATOM 856 C CA . GLU A 1 106 ? 28.806 7.091 -35.126 1.00 61.00 106 GLU A CA 1
ATOM 857 C C . GLU A 1 106 ? 28.294 7.983 -33.977 1.00 61.00 106 GLU A C 1
ATOM 859 O O . GLU A 1 106 ? 27.793 7.482 -32.979 1.00 61.00 106 GLU A O 1
ATOM 864 N N . GLY A 1 107 ? 28.268 9.306 -34.187 1.00 64.38 107 GLY A N 1
ATOM 86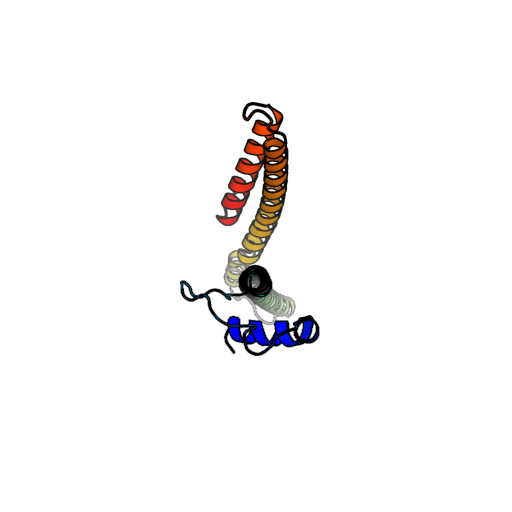5 C CA . GLY A 1 107 ? 27.658 10.275 -33.272 1.00 64.38 107 GLY A CA 1
ATOM 866 C C . GLY A 1 107 ? 26.138 10.151 -33.074 1.00 64.38 107 GLY A C 1
ATOM 867 O O . GLY A 1 107 ? 25.648 10.550 -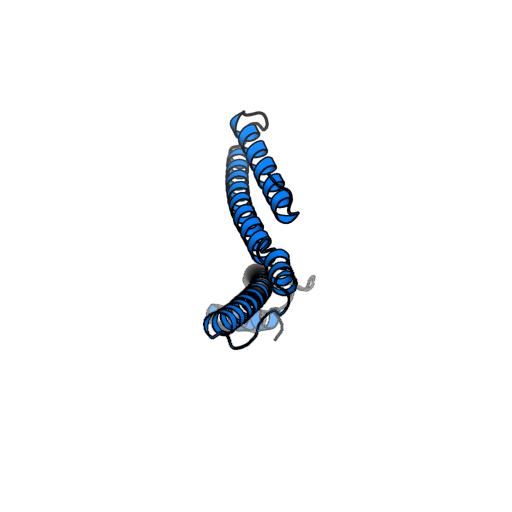32.029 1.00 64.38 107 GLY A O 1
ATOM 868 N N . TYR A 1 108 ? 25.374 9.603 -34.027 1.00 66.19 108 TYR A N 1
ATOM 869 C CA . TYR A 1 108 ? 23.929 9.366 -33.859 1.00 66.19 108 TYR A CA 1
ATOM 870 C C . TYR A 1 108 ? 23.669 8.166 -32.943 1.00 66.19 108 TYR A C 1
ATOM 872 O O . TYR A 1 108 ? 22.840 8.249 -32.044 1.00 66.19 108 TYR A O 1
ATOM 880 N N . LEU A 1 109 ? 24.439 7.090 -33.124 1.00 66.31 109 LEU A N 1
ATOM 881 C CA . LEU A 1 109 ? 24.436 5.932 -32.228 1.00 66.31 109 LEU A CA 1
ATOM 882 C C . LEU A 1 109 ? 24.947 6.295 -30.835 1.00 66.31 109 LEU A C 1
ATOM 884 O O . LEU A 1 109 ? 24.311 5.929 -29.858 1.00 66.31 109 LEU A O 1
ATOM 888 N N . HIS A 1 110 ? 26.046 7.049 -30.745 1.00 66.81 110 HIS A N 1
ATOM 889 C CA . HIS A 1 110 ? 26.536 7.566 -29.469 1.00 66.81 110 HIS A CA 1
ATOM 890 C C . HIS A 1 110 ? 25.490 8.425 -28.771 1.00 66.81 110 HIS A C 1
ATOM 892 O O . HIS A 1 110 ? 25.258 8.220 -27.597 1.00 66.81 110 HIS A O 1
ATOM 898 N N . ASN A 1 111 ? 24.794 9.315 -29.481 1.00 66.75 111 ASN A N 1
ATOM 899 C CA . ASN A 1 111 ? 23.745 10.133 -28.875 1.00 66.75 111 ASN A CA 1
ATOM 900 C C . ASN A 1 111 ? 22.572 9.278 -28.355 1.00 66.75 111 ASN A C 1
ATOM 902 O O . ASN A 1 111 ? 22.105 9.500 -27.246 1.00 66.75 111 ASN A O 1
ATOM 906 N N . ILE A 1 112 ? 22.125 8.261 -29.103 1.00 66.75 112 ILE A N 1
ATOM 907 C CA . ILE A 1 112 ? 21.067 7.342 -28.640 1.00 66.75 112 ILE A CA 1
ATOM 908 C C . ILE A 1 112 ? 21.531 6.522 -27.430 1.00 66.75 112 ILE A C 1
ATOM 910 O O . ILE A 1 112 ? 20.780 6.382 -26.468 1.00 66.75 112 ILE A O 1
ATOM 914 N N . CYS A 1 113 ? 22.755 5.992 -27.468 1.00 66.50 113 CYS A N 1
ATOM 915 C CA . CYS A 1 113 ? 23.328 5.236 -26.361 1.00 66.50 113 CYS A CA 1
ATOM 916 C C . CYS A 1 113 ? 23.550 6.125 -25.129 1.00 66.50 113 CYS A C 1
ATOM 918 O O . CYS A 1 113 ? 23.083 5.761 -24.063 1.00 66.50 113 CYS A O 1
ATOM 920 N N . ASP A 1 114 ? 24.168 7.299 -25.258 1.00 66.88 114 ASP A N 1
ATOM 921 C CA . ASP A 1 114 ? 24.433 8.221 -24.143 1.00 66.88 114 ASP A CA 1
ATOM 922 C C . ASP A 1 114 ? 23.129 8.781 -23.540 1.00 66.88 114 ASP A C 1
ATOM 924 O O . ASP A 1 114 ? 23.047 8.993 -22.336 1.00 66.88 114 ASP A O 1
ATOM 928 N N . THR A 1 115 ? 22.074 8.981 -24.343 1.00 62.91 115 THR A N 1
ATOM 929 C CA . THR A 1 115 ? 20.778 9.488 -23.843 1.00 62.91 115 THR A CA 1
ATOM 930 C C . THR A 1 115 ? 20.019 8.457 -22.991 1.00 62.91 115 THR A C 1
ATOM 932 O O . THR A 1 115 ? 19.147 8.844 -22.219 1.00 62.91 115 THR A O 1
ATOM 935 N N . PHE A 1 116 ? 20.323 7.158 -23.107 1.00 56.84 116 PHE A N 1
ATOM 936 C CA . PHE A 1 116 ? 19.528 6.086 -22.483 1.00 56.84 116 PHE A CA 1
ATOM 937 C C . PHE A 1 116 ? 20.323 5.012 -21.730 1.00 56.84 116 PHE A C 1
ATOM 939 O O . PHE A 1 116 ? 19.718 4.173 -21.066 1.00 56.84 116 PHE A O 1
ATOM 946 N N . ALA A 1 117 ? 21.652 4.982 -21.841 1.00 59.00 117 ALA A N 1
ATOM 947 C CA . ALA A 1 117 ? 22.478 3.987 -21.160 1.00 59.00 117 ALA A CA 1
ATOM 948 C C . ALA A 1 117 ? 22.701 4.311 -19.678 1.00 59.00 117 ALA A C 1
ATOM 950 O O . ALA A 1 117 ? 22.964 3.390 -18.905 1.00 59.00 117 ALA A O 1
ATOM 951 N N . ASP A 1 118 ? 22.584 5.582 -19.286 1.00 63.47 118 ASP A N 1
ATOM 952 C CA . ASP A 1 118 ? 23.095 6.024 -17.987 1.00 63.47 118 ASP A CA 1
ATOM 953 C C . ASP A 1 118 ? 22.023 6.127 -16.890 1.00 63.47 118 ASP A C 1
ATOM 955 O O . ASP A 1 118 ? 22.374 6.061 -15.711 1.00 63.47 118 ASP A O 1
ATOM 959 N N . GLU A 1 119 ? 20.729 6.228 -17.228 1.00 74.50 119 GLU A N 1
ATOM 960 C CA . GLU A 1 119 ? 19.665 6.433 -16.232 1.00 74.50 119 GLU A CA 1
ATOM 961 C C . GLU A 1 119 ? 18.402 5.598 -16.502 1.00 74.50 119 GLU A C 1
ATOM 963 O O . GLU A 1 119 ? 17.898 5.526 -17.623 1.00 74.50 119 GLU A O 1
ATOM 968 N N . THR A 1 120 ?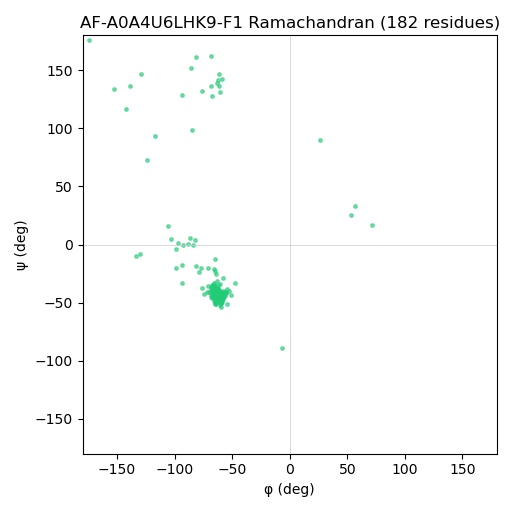 17.855 5.000 -15.438 1.00 85.50 120 THR A N 1
ATOM 969 C CA . THR A 1 120 ? 16.571 4.278 -15.441 1.00 85.50 120 THR A CA 1
ATOM 970 C C . THR A 1 120 ? 15.648 4.884 -14.382 1.00 85.50 120 THR A C 1
ATOM 972 O O . THR A 1 120 ? 15.457 4.293 -13.315 1.00 85.50 120 THR A O 1
ATOM 975 N N . PRO A 1 121 ? 15.109 6.095 -14.614 1.00 86.06 121 PRO A N 1
ATOM 976 C CA . PRO A 1 121 ? 14.428 6.877 -13.586 1.00 86.06 121 PRO A CA 1
ATOM 977 C C . PRO A 1 121 ? 13.197 6.180 -12.996 1.00 86.06 121 PRO A C 1
ATOM 979 O O . PRO A 1 121 ? 12.928 6.331 -11.801 1.00 86.06 121 PRO A O 1
ATOM 982 N N . ALA A 1 122 ? 12.450 5.397 -13.784 1.00 88.12 122 ALA A N 1
ATOM 983 C CA . ALA A 1 122 ? 11.301 4.651 -13.273 1.00 88.12 122 ALA A CA 1
ATOM 984 C C . ALA A 1 122 ? 11.756 3.479 -12.391 1.00 88.12 122 ALA A C 1
ATOM 986 O O . ALA A 1 122 ? 11.185 3.247 -11.320 1.00 88.12 122 ALA A O 1
ATOM 987 N N . THR A 1 123 ? 12.814 2.775 -12.799 1.00 89.88 123 THR A N 1
ATOM 988 C CA . THR A 1 123 ? 13.439 1.721 -11.988 1.00 89.88 123 THR A CA 1
ATOM 989 C C . THR A 1 123 ? 14.048 2.280 -10.700 1.00 89.88 123 THR A C 1
ATOM 991 O O . THR A 1 123 ? 13.819 1.725 -9.624 1.00 89.88 123 THR A O 1
ATOM 994 N N . ASP A 1 124 ? 14.749 3.410 -10.762 1.00 89.94 124 ASP A N 1
ATOM 995 C CA . ASP A 1 124 ? 15.360 4.057 -9.599 1.00 89.94 124 ASP A CA 1
ATOM 996 C C . ASP A 1 124 ? 14.306 4.549 -8.607 1.00 89.94 124 ASP A C 1
ATOM 998 O O . ASP A 1 124 ? 14.418 4.294 -7.402 1.00 89.94 124 ASP A O 1
ATOM 1002 N N . ALA A 1 125 ? 13.237 5.181 -9.103 1.00 89.38 125 ALA A N 1
ATOM 1003 C CA . ALA A 1 125 ? 12.097 5.586 -8.287 1.00 89.38 125 ALA A CA 1
ATOM 1004 C C . ALA A 1 125 ? 11.412 4.375 -7.634 1.00 89.38 125 ALA A C 1
ATOM 1006 O O . ALA A 1 125 ? 11.076 4.417 -6.447 1.00 89.38 125 ALA A O 1
ATOM 1007 N N . PHE A 1 126 ? 11.252 3.270 -8.371 1.00 90.38 126 PHE A N 1
ATOM 1008 C CA . PHE A 1 126 ? 10.714 2.025 -7.827 1.00 90.38 126 PHE A CA 1
ATOM 1009 C C . PHE A 1 126 ? 11.601 1.463 -6.707 1.00 90.38 126 PHE A C 1
ATOM 1011 O O . PHE A 1 126 ? 11.101 1.158 -5.625 1.00 90.38 126 PHE A O 1
ATOM 1018 N N . LEU A 1 127 ? 12.919 1.381 -6.907 1.00 91.25 127 LEU A N 1
ATOM 1019 C CA . LEU A 1 127 ? 13.857 0.894 -5.889 1.00 91.25 127 LEU A CA 1
ATOM 1020 C C . LEU A 1 127 ? 13.949 1.824 -4.671 1.00 91.25 127 LEU A C 1
ATOM 1022 O O . LEU A 1 127 ? 14.132 1.357 -3.543 1.00 91.25 127 LEU A O 1
ATOM 1026 N N . ALA A 1 128 ? 13.853 3.140 -4.866 1.00 91.38 128 ALA A N 1
ATOM 1027 C CA . ALA A 1 128 ? 13.786 4.106 -3.774 1.00 91.38 128 ALA A CA 1
ATOM 1028 C C . ALA A 1 128 ? 12.527 3.896 -2.924 1.00 91.38 128 ALA A C 1
ATOM 1030 O O . ALA A 1 128 ? 12.608 3.871 -1.697 1.00 91.38 128 ALA A O 1
ATOM 1031 N N . GLU A 1 129 ? 11.385 3.665 -3.565 1.00 92.12 129 GLU A N 1
ATOM 1032 C CA . GLU A 1 129 ? 10.130 3.371 -2.884 1.00 92.12 129 GLU A CA 1
ATOM 1033 C C . GLU A 1 129 ? 10.141 2.010 -2.174 1.00 92.12 129 GLU A C 1
ATOM 1035 O O . GLU A 1 129 ? 9.648 1.916 -1.053 1.00 92.12 129 GLU A O 1
ATOM 1040 N N . VAL A 1 130 ? 10.719 0.962 -2.772 1.00 92.31 130 VAL A N 1
ATOM 1041 C CA . VAL A 1 130 ? 10.873 -0.346 -2.104 1.00 92.31 130 VAL A CA 1
ATOM 1042 C C . VAL A 1 130 ? 11.683 -0.185 -0.818 1.00 92.31 130 VAL A C 1
ATOM 1044 O O . VAL A 1 130 ? 11.243 -0.613 0.248 1.00 92.31 130 VAL A O 1
ATOM 1047 N N . ARG A 1 131 ? 12.818 0.522 -0.887 1.00 93.44 131 ARG A N 1
ATOM 1048 C CA . ARG A 1 131 ? 13.639 0.841 0.292 1.00 93.44 131 ARG A CA 1
ATOM 1049 C C . ARG A 1 131 ? 12.886 1.705 1.309 1.00 93.44 131 ARG A C 1
ATOM 1051 O O . ARG A 1 131 ? 13.008 1.484 2.511 1.00 93.44 131 ARG A O 1
ATOM 1058 N N . ALA A 1 132 ? 12.084 2.669 0.854 1.00 94.12 132 ALA A N 1
ATOM 1059 C CA . ALA A 1 132 ? 11.242 3.476 1.735 1.00 94.12 132 ALA A CA 1
ATOM 1060 C C . ALA A 1 132 ? 10.166 2.626 2.434 1.00 94.12 132 ALA A C 1
ATOM 1062 O O . ALA A 1 132 ? 9.929 2.809 3.623 1.00 94.12 132 ALA A O 1
ATOM 1063 N N . SER A 1 133 ? 9.576 1.651 1.739 1.00 91.31 133 SER A N 1
ATOM 1064 C CA . SER A 1 133 ? 8.581 0.738 2.310 1.00 91.31 133 SER A CA 1
ATOM 1065 C C . SER A 1 133 ? 9.169 -0.174 3.389 1.00 91.31 133 SER A C 1
ATOM 1067 O O . SER A 1 133 ? 8.490 -0.471 4.372 1.00 91.31 133 SER A O 1
ATOM 1069 N N . GLU A 1 134 ? 10.419 -0.619 3.244 1.00 94.38 134 GLU A N 1
ATOM 1070 C CA . GLU A 1 134 ? 11.111 -1.373 4.300 1.00 94.38 134 GLU A CA 1
ATOM 1071 C C . GLU A 1 134 ? 11.335 -0.511 5.550 1.00 94.38 134 GLU A C 1
ATOM 1073 O O . GLU A 1 134 ? 11.148 -0.974 6.679 1.00 94.38 134 GLU A O 1
ATOM 1078 N N . LEU A 1 135 ? 11.683 0.765 5.362 1.00 95.56 135 LEU A N 1
ATOM 1079 C CA . LEU A 1 135 ? 11.824 1.719 6.461 1.00 95.56 135 LEU A CA 1
ATOM 1080 C C . LEU A 1 135 ? 10.484 2.023 7.138 1.00 95.56 135 LEU A C 1
ATOM 1082 O O . LEU A 1 135 ? 10.445 2.108 8.363 1.00 95.56 135 LEU A O 1
ATOM 1086 N N . ASP A 1 136 ? 9.387 2.112 6.386 1.00 95.56 136 ASP A N 1
ATOM 1087 C CA . ASP A 1 136 ? 8.045 2.251 6.963 1.00 95.56 136 ASP A CA 1
ATOM 1088 C C . ASP A 1 136 ? 7.669 1.014 7.801 1.00 95.56 136 ASP A C 1
ATOM 1090 O O . ASP A 1 136 ? 7.110 1.141 8.891 1.00 95.56 136 ASP A O 1
ATOM 1094 N N . SER A 1 137 ? 8.048 -0.193 7.359 1.00 95.31 137 SER A N 1
ATOM 1095 C CA . SER A 1 137 ? 7.875 -1.408 8.167 1.00 95.31 137 SER A CA 1
ATOM 1096 C C . SER A 1 137 ? 8.673 -1.342 9.474 1.00 95.31 137 SER A C 1
ATOM 1098 O O . SER A 1 137 ? 8.174 -1.757 10.522 1.00 95.31 137 SER A O 1
ATOM 1100 N N . LEU A 1 138 ? 9.904 -0.822 9.441 1.00 95.88 138 LEU A N 1
ATOM 1101 C CA . LEU A 1 138 ? 10.713 -0.621 10.645 1.00 95.88 138 LEU A CA 1
ATOM 1102 C C . LEU A 1 138 ? 10.094 0.433 11.579 1.00 95.88 138 LEU A C 1
ATOM 1104 O O . LEU A 1 138 ? 10.064 0.230 12.795 1.00 95.88 138 LEU A O 1
ATOM 1108 N N . ALA A 1 139 ? 9.566 1.526 11.023 1.00 96.50 139 ALA A N 1
ATOM 1109 C CA . ALA A 1 139 ? 8.835 2.546 11.769 1.00 96.50 139 ALA A CA 1
ATOM 1110 C C . ALA A 1 139 ? 7.620 1.941 12.495 1.00 96.50 139 ALA A C 1
ATOM 1112 O O . ALA A 1 139 ? 7.473 2.143 13.700 1.00 96.50 139 ALA A O 1
ATOM 1113 N N . GLY A 1 140 ? 6.827 1.096 11.827 1.00 96.12 140 GLY A N 1
ATOM 1114 C CA . GLY A 1 140 ? 5.688 0.406 12.448 1.00 96.12 140 GLY A CA 1
ATOM 1115 C C . GLY A 1 140 ? 6.080 -0.540 13.596 1.00 96.12 140 GLY A C 1
ATOM 1116 O O . GLY A 1 140 ? 5.377 -0.638 14.610 1.00 96.12 140 GLY A O 1
ATOM 1117 N N . VAL A 1 141 ? 7.239 -1.205 13.501 1.00 96.00 141 VAL A N 1
ATOM 1118 C CA . VAL A 1 141 ? 7.790 -1.994 14.621 1.00 96.00 141 VAL A CA 1
ATOM 1119 C C . VAL A 1 141 ? 8.147 -1.086 15.800 1.00 96.00 141 VAL A C 1
ATOM 1121 O O . VAL A 1 141 ? 7.815 -1.410 16.944 1.00 96.00 141 VAL A O 1
ATOM 1124 N N . ALA A 1 142 ? 8.781 0.058 15.537 1.00 96.38 142 ALA A N 1
ATOM 1125 C CA . ALA A 1 142 ? 9.122 1.028 16.572 1.00 96.38 142 ALA A CA 1
ATOM 1126 C C . ALA A 1 142 ? 7.869 1.602 17.253 1.00 96.38 142 ALA A C 1
ATOM 1128 O O . ALA A 1 142 ? 7.811 1.646 18.482 1.00 96.38 142 ALA A O 1
ATOM 1129 N N . GLU A 1 143 ? 6.832 1.953 16.489 1.00 96.38 143 GLU A N 1
ATOM 1130 C CA . GLU A 1 143 ? 5.531 2.382 17.021 1.00 96.38 143 GLU A CA 1
ATOM 1131 C C . GLU A 1 143 ? 4.911 1.317 17.925 1.00 96.38 143 GLU A C 1
ATOM 1133 O O . GLU A 1 143 ? 4.509 1.609 19.052 1.00 96.38 143 GLU A O 1
ATOM 1138 N N . THR A 1 144 ? 4.907 0.060 17.478 1.00 96.44 144 THR A N 1
ATOM 1139 C CA . THR A 1 144 ? 4.390 -1.063 18.269 1.00 96.44 144 THR A CA 1
ATOM 1140 C C . THR A 1 144 ? 5.125 -1.191 19.605 1.00 96.44 144 THR A C 1
ATOM 1142 O O . THR A 1 144 ? 4.498 -1.421 20.644 1.00 96.44 144 THR A O 1
ATOM 1145 N N . MET A 1 145 ? 6.450 -1.026 19.613 1.00 95.75 145 MET A N 1
ATOM 1146 C CA . MET A 1 145 ? 7.234 -1.039 20.850 1.00 95.75 145 MET A CA 1
ATOM 1147 C C . MET A 1 145 ? 6.903 0.153 21.754 1.00 95.75 145 MET A C 1
ATOM 1149 O O . MET A 1 145 ? 6.698 -0.028 22.954 1.00 95.75 145 MET A O 1
ATOM 1153 N N . LEU A 1 146 ? 6.767 1.357 21.199 1.00 94.56 146 LEU A N 1
ATOM 1154 C CA . LEU A 1 146 ? 6.397 2.557 21.960 1.00 94.56 146 LEU A CA 1
ATOM 1155 C C . LEU A 1 146 ? 5.002 2.451 22.591 1.00 94.56 146 LEU A C 1
ATOM 1157 O O . LEU A 1 146 ? 4.808 2.867 23.738 1.00 94.56 146 LEU A O 1
ATOM 1161 N N . VAL A 1 147 ? 4.044 1.841 21.888 1.00 95.75 147 VAL A N 1
ATOM 1162 C CA . VAL A 1 147 ? 2.714 1.532 22.432 1.00 95.75 147 VAL A CA 1
ATOM 1163 C C . VAL A 1 147 ? 2.821 0.543 23.594 1.00 95.75 147 VAL A C 1
ATOM 1165 O O . VAL A 1 147 ? 2.199 0.758 24.635 1.00 95.75 147 VAL A O 1
ATOM 1168 N N . LYS A 1 148 ? 3.650 -0.505 23.480 1.00 95.44 148 LYS A N 1
ATOM 1169 C CA . LYS A 1 148 ? 3.879 -1.458 24.583 1.00 95.44 148 LYS A CA 1
ATOM 1170 C C . LYS A 1 148 ? 4.441 -0.775 25.830 1.00 95.44 148 LYS A C 1
ATOM 1172 O O . LYS A 1 148 ? 3.906 -0.993 26.915 1.00 95.44 148 LYS A O 1
ATOM 1177 N N . PHE A 1 149 ? 5.455 0.077 25.684 1.00 94.25 149 PHE A N 1
ATOM 1178 C CA . PHE A 1 149 ? 6.016 0.828 26.814 1.00 94.25 149 PHE A CA 1
ATOM 1179 C C . PHE A 1 149 ? 4.994 1.773 27.449 1.00 94.25 149 PHE A C 1
ATOM 1181 O O . PHE A 1 149 ? 4.921 1.883 28.673 1.00 94.25 149 PHE A O 1
ATOM 1188 N N . SER A 1 150 ? 4.159 2.408 26.625 1.00 92.44 150 SER A N 1
ATOM 1189 C CA . SER A 1 150 ? 3.087 3.287 27.097 1.00 92.44 150 SER A CA 1
ATOM 1190 C C . SER A 1 150 ? 2.035 2.511 27.899 1.00 92.44 150 SER A C 1
ATOM 1192 O O . SER A 1 150 ? 1.665 2.930 28.996 1.00 92.44 150 SER A O 1
ATOM 1194 N N . ASN A 1 151 ? 1.624 1.331 27.421 1.00 94.00 151 ASN A N 1
ATOM 1195 C CA . ASN A 1 151 ? 0.703 0.437 28.134 1.00 94.00 151 ASN A CA 1
ATOM 1196 C C . ASN A 1 151 ? 1.283 -0.066 29.467 1.00 94.00 151 ASN A C 1
ATOM 1198 O O . ASN A 1 151 ? 0.542 -0.273 30.426 1.00 94.00 151 ASN A O 1
ATOM 1202 N N . GLN A 1 152 ? 2.606 -0.220 29.548 1.00 94.31 152 GLN A N 1
ATOM 1203 C CA . GLN A 1 152 ? 3.326 -0.587 30.771 1.00 94.31 152 GLN A CA 1
ATOM 1204 C C . GLN A 1 152 ? 3.637 0.609 31.686 1.00 94.31 152 GLN A C 1
ATOM 1206 O O . GLN A 1 152 ? 4.208 0.420 32.758 1.00 94.31 152 GLN A O 1
ATOM 1211 N N . ARG A 1 153 ? 3.244 1.834 31.300 1.00 92.75 153 ARG A N 1
ATOM 1212 C CA . ARG A 1 153 ? 3.529 3.087 32.024 1.00 92.75 153 ARG A CA 1
ATOM 1213 C C . ARG A 1 153 ? 5.026 3.324 32.259 1.00 92.75 153 ARG A C 1
ATOM 1215 O O . ARG A 1 153 ? 5.413 3.908 33.271 1.00 92.75 153 ARG A O 1
ATOM 1222 N N . CYS A 1 154 ? 5.872 2.878 31.331 1.00 89.31 154 CYS A N 1
ATOM 1223 C CA . CYS A 1 154 ? 7.301 3.169 31.368 1.00 89.31 154 CYS A CA 1
ATOM 1224 C C . CYS A 1 154 ? 7.547 4.684 31.271 1.00 89.31 154 CYS A C 1
ATOM 1226 O O . CYS A 1 154 ? 6.812 5.403 30.590 1.00 89.31 154 CYS A O 1
ATOM 1228 N N . SER A 1 155 ? 8.596 5.171 31.942 1.00 91.81 155 SER A N 1
ATOM 1229 C CA . SER A 1 155 ? 8.982 6.585 31.869 1.00 91.81 155 SER A CA 1
ATOM 1230 C C . SER A 1 155 ? 9.370 6.975 30.441 1.00 91.81 155 SER A C 1
ATOM 1232 O O . SER A 1 155 ? 10.048 6.218 29.746 1.00 91.81 155 SER A O 1
ATOM 1234 N N . GLN A 1 156 ? 8.993 8.183 30.020 1.00 88.69 156 GLN A N 1
ATOM 1235 C CA . GLN A 1 156 ? 9.337 8.703 28.693 1.00 88.69 156 GLN A CA 1
ATOM 1236 C C . GLN A 1 156 ? 10.841 8.922 28.497 1.00 88.69 156 GLN A C 1
ATOM 1238 O O . GLN A 1 156 ? 11.293 8.914 27.350 1.00 88.69 156 GLN A O 1
ATOM 1243 N N . ASP A 1 157 ? 11.575 9.079 29.600 1.00 91.19 157 ASP A N 1
ATOM 1244 C CA . ASP A 1 157 ? 13.025 9.299 29.636 1.00 91.19 157 ASP A CA 1
ATOM 1245 C C . ASP A 1 157 ? 13.810 7.989 29.787 1.00 91.19 157 ASP A C 1
ATOM 1247 O O . ASP A 1 157 ? 15.040 7.986 29.841 1.00 91.19 157 ASP A O 1
ATOM 1251 N N . MET A 1 158 ? 13.111 6.851 29.867 1.00 92.25 158 MET A N 1
ATOM 1252 C CA . MET A 1 158 ? 13.756 5.545 29.885 1.00 92.25 158 MET A CA 1
ATOM 1253 C C . MET A 1 158 ? 14.549 5.359 28.588 1.00 92.25 158 MET A C 1
ATOM 1255 O O . MET A 1 158 ? 14.017 5.562 27.495 1.00 92.25 158 MET A O 1
ATOM 1259 N N . HIS A 1 159 ? 15.812 4.942 28.709 1.00 92.88 159 HIS A N 1
ATOM 1260 C CA . HIS A 1 159 ? 16.729 4.834 27.573 1.00 92.88 159 HIS A CA 1
ATOM 1261 C C . HIS A 1 159 ? 16.121 4.042 26.402 1.00 92.88 159 HIS A C 1
ATOM 1263 O O . HIS A 1 159 ? 16.232 4.471 25.254 1.00 92.88 159 HIS A O 1
ATOM 1269 N N . GLU A 1 160 ? 15.451 2.921 26.670 1.00 91.94 160 GLU A N 1
ATOM 1270 C CA . GLU A 1 160 ? 14.811 2.115 25.626 1.00 91.94 160 GLU A CA 1
ATOM 1271 C C . GLU A 1 160 ? 13.711 2.894 24.890 1.00 91.94 160 GLU A C 1
ATOM 1273 O O . GLU A 1 160 ? 13.691 2.908 23.661 1.00 91.94 160 GLU A O 1
ATOM 1278 N N . VAL A 1 161 ? 12.847 3.617 25.615 1.00 92.81 161 VAL A N 1
ATOM 1279 C CA . VAL A 1 161 ? 11.772 4.440 25.033 1.00 92.81 161 VAL A CA 1
ATOM 1280 C C . VAL A 1 161 ? 12.350 5.541 24.143 1.00 92.81 161 VAL A C 1
ATOM 1282 O O . VAL A 1 161 ? 11.876 5.747 23.025 1.00 92.81 161 VAL A O 1
ATOM 1285 N N . VAL A 1 162 ? 13.400 6.224 24.603 1.00 94.81 162 VAL A N 1
ATOM 1286 C CA . VAL A 1 162 ? 14.097 7.253 23.815 1.00 94.81 162 VAL A CA 1
ATOM 1287 C C . VAL A 1 162 ? 14.755 6.644 22.573 1.00 94.81 162 VAL A C 1
ATOM 1289 O O . VAL A 1 162 ? 14.646 7.206 21.483 1.00 94.81 162 VAL A O 1
ATOM 1292 N N . GLY A 1 163 ? 15.377 5.470 22.709 1.00 95.69 163 GLY A N 1
ATOM 1293 C CA . GLY A 1 163 ? 15.979 4.736 21.596 1.00 95.69 163 GLY A CA 1
ATOM 1294 C C . GLY A 1 163 ? 14.962 4.401 20.505 1.00 95.69 163 GLY A C 1
ATOM 1295 O O . GLY A 1 163 ? 15.190 4.705 19.336 1.00 95.69 163 GLY A O 1
ATOM 1296 N N . TRP A 1 164 ? 13.798 3.864 20.877 1.00 96.69 164 TRP A N 1
ATOM 1297 C CA . TRP A 1 164 ? 12.736 3.544 19.918 1.00 96.69 164 TRP A CA 1
ATOM 1298 C C . TRP A 1 164 ? 12.106 4.782 19.270 1.00 96.69 164 TRP A C 1
ATOM 1300 O O . TRP A 1 164 ? 11.813 4.747 18.076 1.00 96.69 164 TRP A O 1
ATOM 1310 N N . LYS A 1 165 ? 11.967 5.901 19.998 1.00 96.25 165 LYS A N 1
ATOM 1311 C CA . LYS A 1 165 ? 11.563 7.190 19.401 1.00 96.25 165 LYS A CA 1
ATOM 1312 C C . LYS A 1 165 ? 12.555 7.645 18.329 1.00 96.25 165 LYS A C 1
ATOM 1314 O O . LYS A 1 165 ? 12.147 8.123 17.274 1.00 96.25 165 LYS A O 1
ATOM 1319 N N . MET A 1 166 ? 13.851 7.480 18.585 1.00 96.44 166 MET A N 1
ATOM 1320 C CA . MET A 1 166 ? 14.898 7.846 17.633 1.00 96.44 166 MET A CA 1
ATOM 1321 C C . MET A 1 166 ? 14.880 6.946 16.394 1.00 96.44 166 MET A C 1
ATOM 1323 O O . MET A 1 166 ? 14.981 7.461 15.283 1.00 96.44 166 MET A O 1
ATOM 1327 N N . VAL A 1 167 ? 14.685 5.633 16.566 1.00 96.69 167 VAL A N 1
ATOM 1328 C CA . VAL A 1 167 ? 14.514 4.688 15.448 1.00 96.69 167 VAL A CA 1
ATOM 1329 C C . VAL A 1 167 ? 13.311 5.074 14.590 1.00 96.69 167 VAL A C 1
ATOM 1331 O O . VAL A 1 167 ? 13.463 5.200 13.377 1.00 96.69 167 VAL A O 1
ATOM 1334 N N . LEU A 1 168 ? 12.151 5.327 15.209 1.00 97.19 168 LEU A N 1
ATOM 1335 C CA . LEU A 1 168 ? 10.944 5.774 14.511 1.00 97.19 168 LEU A CA 1
ATOM 1336 C C . LEU A 1 168 ? 11.220 7.035 13.684 1.00 97.19 168 LEU A C 1
ATOM 1338 O O . LEU A 1 168 ? 10.977 7.064 12.482 1.00 97.19 168 LEU A O 1
ATOM 1342 N N . GLN A 1 169 ? 11.807 8.058 14.308 1.00 96.88 169 GLN A N 1
ATOM 1343 C CA . GLN A 1 169 ? 12.102 9.318 13.633 1.00 96.88 169 GLN A CA 1
ATOM 1344 C C . GLN A 1 169 ? 13.080 9.146 12.462 1.00 96.88 169 GLN A C 1
ATOM 1346 O O . GLN A 1 169 ? 12.888 9.740 11.401 1.00 96.88 169 GLN A O 1
ATOM 1351 N N . GLN A 1 170 ? 14.143 8.358 12.643 1.00 96.25 170 GLN A N 1
ATOM 1352 C CA . GLN A 1 170 ? 15.146 8.134 11.603 1.00 96.25 170 GLN A CA 1
ATOM 1353 C C . GLN A 1 170 ? 14.588 7.333 10.430 1.00 96.25 170 GLN A C 1
ATOM 1355 O O . GLN A 1 170 ? 14.853 7.695 9.283 1.00 96.25 170 GLN A O 1
ATOM 1360 N N . ALA A 1 171 ? 13.821 6.278 10.707 1.00 96.38 171 ALA A N 1
ATOM 1361 C CA . ALA A 1 171 ? 13.190 5.458 9.683 1.00 96.38 171 ALA A CA 1
ATOM 1362 C C . ALA A 1 171 ? 12.240 6.303 8.822 1.00 96.38 171 ALA A C 1
ATOM 1364 O O . ALA A 1 171 ? 12.416 6.361 7.604 1.00 96.38 171 ALA A O 1
ATOM 1365 N N . SER A 1 172 ? 11.342 7.066 9.454 1.00 95.94 172 SER A N 1
ATOM 1366 C CA . SER A 1 172 ? 10.396 7.940 8.750 1.00 95.94 172 SER A CA 1
ATOM 1367 C C . SER A 1 172 ? 11.095 9.036 7.939 1.00 95.94 172 SER A C 1
ATOM 1369 O O . SER A 1 172 ? 10.722 9.307 6.796 1.00 95.94 172 SER A O 1
ATOM 1371 N N . ASN A 1 173 ? 12.152 9.650 8.484 1.00 95.50 173 ASN A N 1
ATOM 1372 C CA . ASN A 1 173 ? 12.909 10.682 7.770 1.00 95.50 173 ASN A CA 1
ATOM 1373 C C . ASN A 1 173 ? 13.630 10.121 6.538 1.00 95.50 173 ASN A C 1
ATOM 1375 O O . ASN A 1 173 ? 13.580 10.733 5.471 1.00 95.50 173 ASN A O 1
ATOM 1379 N N . ARG A 1 174 ? 14.278 8.958 6.668 1.00 94.69 174 ARG A N 1
ATOM 1380 C CA . ARG A 1 174 ? 14.984 8.308 5.556 1.00 94.69 174 ARG A CA 1
ATOM 1381 C C . ARG A 1 174 ? 14.019 7.828 4.475 1.00 94.69 174 ARG A C 1
ATOM 1383 O O . ARG A 1 174 ? 14.293 8.035 3.297 1.00 94.69 174 ARG A O 1
ATOM 1390 N N . ALA A 1 175 ? 12.86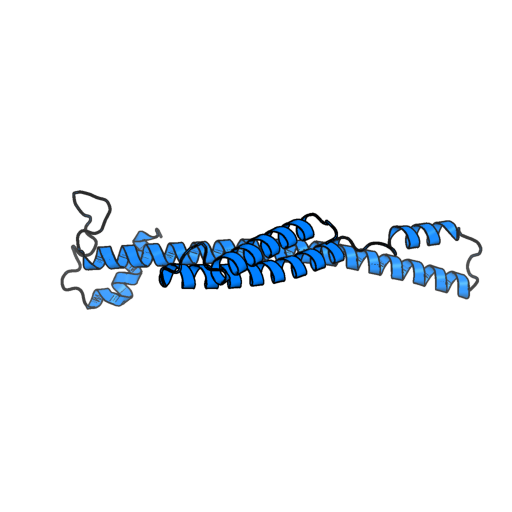7 7.276 4.856 1.00 95.25 175 ALA A N 1
ATOM 1391 C CA . ALA A 1 175 ? 11.821 6.899 3.907 1.00 95.25 175 ALA A CA 1
ATOM 1392 C C . ALA A 1 175 ? 11.342 8.116 3.095 1.00 95.25 175 ALA A C 1
ATOM 1394 O O . ALA A 1 175 ? 11.243 8.063 1.869 1.00 95.25 175 ALA A O 1
ATOM 1395 N N . ALA A 1 176 ? 11.121 9.255 3.761 1.00 93.75 176 ALA A N 1
ATOM 1396 C CA . ALA A 1 176 ? 10.741 10.500 3.100 1.00 93.75 176 ALA A CA 1
ATOM 1397 C C . ALA A 1 176 ? 11.846 11.071 2.190 1.00 93.75 176 ALA A C 1
ATOM 1399 O O . ALA A 1 176 ? 11.534 11.675 1.165 1.00 93.75 176 ALA A O 1
ATOM 1400 N N . GLN A 1 177 ? 13.123 10.904 2.545 1.00 93.50 177 GLN A N 1
ATOM 1401 C CA . GLN A 1 177 ? 14.255 11.329 1.713 1.00 93.50 177 GLN A CA 1
ATOM 1402 C C . GLN A 1 177 ? 14.379 10.489 0.440 1.00 93.50 177 GLN A C 1
ATOM 1404 O O . GLN A 1 177 ? 14.503 11.060 -0.643 1.00 93.50 177 GLN A O 1
ATOM 1409 N N . LEU A 1 178 ? 14.255 9.163 0.552 1.00 92.38 178 LEU A N 1
ATOM 1410 C CA . LEU A 1 178 ? 14.282 8.255 -0.598 1.00 92.38 178 LEU A CA 1
ATOM 1411 C C . LEU A 1 178 ? 13.193 8.605 -1.618 1.00 92.38 178 LEU A C 1
ATOM 1413 O O . LEU A 1 178 ? 13.472 8.704 -2.808 1.00 92.38 178 LEU A O 1
ATOM 1417 N N . ARG A 1 179 ? 11.974 8.905 -1.156 1.00 90.25 179 ARG A N 1
ATOM 1418 C CA . ARG A 1 179 ? 10.860 9.322 -2.029 1.00 90.25 179 ARG A CA 1
ATOM 1419 C C . ARG A 1 179 ? 11.078 10.664 -2.730 1.00 90.25 179 ARG A C 1
ATOM 1421 O O . ARG A 1 179 ? 10.438 10.930 -3.739 1.00 90.25 179 ARG A O 1
ATOM 1428 N N . LYS A 1 180 ? 11.964 11.516 -2.206 1.00 88.69 180 LYS A N 1
ATOM 1429 C CA . LYS A 1 180 ? 12.360 12.789 -2.833 1.00 88.69 180 LYS A CA 1
ATOM 1430 C C . LYS A 1 180 ? 13.532 12.634 -3.808 1.00 88.69 180 LYS A C 1
ATOM 1432 O O . LYS A 1 180 ? 13.978 13.639 -4.351 1.00 88.69 180 LYS A O 1
ATOM 1437 N N . GLY A 1 181 ? 14.056 11.419 -3.992 1.00 79.56 181 GLY A N 1
ATOM 1438 C CA . GLY A 1 181 ? 15.252 11.171 -4.798 1.00 79.56 181 GLY A CA 1
ATOM 1439 C C . GLY A 1 181 ? 16.548 11.672 -4.149 1.00 79.56 181 GLY A C 1
ATOM 1440 O O . GLY A 1 181 ? 17.550 11.834 -4.837 1.00 79.56 181 GLY A O 1
ATOM 1441 N N . ALA A 1 182 ? 16.552 11.948 -2.840 1.00 69.12 182 ALA A N 1
ATOM 1442 C CA . ALA A 1 182 ? 17.774 12.329 -2.140 1.00 69.12 182 ALA A CA 1
ATOM 1443 C C . ALA A 1 1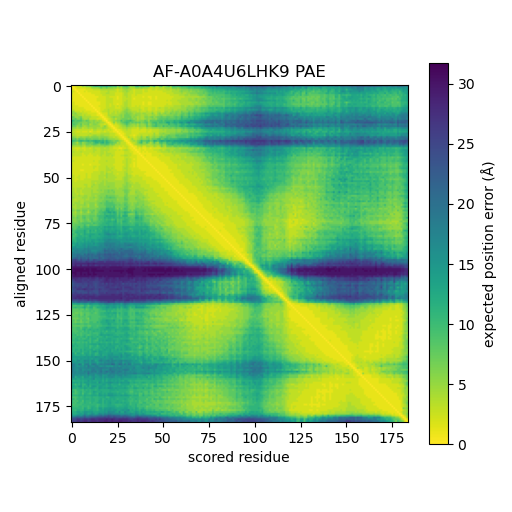82 ? 18.646 11.087 -1.889 1.00 69.12 182 ALA A C 1
ATOM 1445 O O . ALA A 1 182 ? 18.153 10.071 -1.393 1.00 69.12 182 ALA A O 1
ATOM 1446 N N . ALA A 1 183 ? 19.941 11.180 -2.200 1.00 59.06 183 ALA A N 1
ATOM 1447 C CA . ALA A 1 183 ? 20.919 10.182 -1.777 1.00 59.06 183 ALA A CA 1
ATOM 1448 C C . ALA A 1 183 ? 21.017 10.160 -0.237 1.00 59.06 183 ALA A C 1
ATOM 1450 O O . ALA A 1 183 ? 20.959 11.216 0.400 1.00 59.06 183 ALA A O 1
ATOM 1451 N N . LEU A 1 184 ? 21.112 8.953 0.333 1.00 53.03 184 LEU A N 1
ATOM 1452 C CA . LEU A 1 184 ? 21.234 8.701 1.778 1.00 53.03 184 LEU A CA 1
ATOM 1453 C C . LEU A 1 184 ? 22.565 9.192 2.356 1.00 53.03 184 LEU A C 1
ATOM 1455 O O . LEU A 1 184 ? 23.601 9.008 1.681 1.00 53.03 184 LEU A O 1
#

Foldseek 3Di:
DDLVVVLVVVCCVPPVVVDPDDPQQQPADPVDRARPDPVSRVVSVVVVVVVVVVVVVVVVVVVVVVVVVVLVVLLVVLVVLVVVLVVVVVVVVVCVVVVVDPDDDPPVNVVSCVVNVPDDPSVQLVVLQVLLVVLVVQLVVLVVVLVVCVVVVHDCPPPVNVVSVVSNVVSNVSSVCSNVVHDD

Mean predicted aligned error: 10.19 Å

Solvent-accessible surface area (backbone atoms only — not comparable to full-atom values): 10249 Å² total; per-residue (Å²): 130,53,76,65,55,49,46,55,53,54,43,45,74,76,47,39,91,78,53,95,57,77,89,63,50,79,38,60,31,94,90,46,95,48,43,52,44,63,69,57,30,54,51,50,52,53,45,53,53,51,51,50,53,50,50,52,51,51,52,53,51,51,53,51,49,56,54,50,52,50,54,52,50,46,42,49,50,54,52,51,51,53,51,50,51,54,49,52,54,50,51,51,50,51,36,54,76,65,68,74,62,85,82,85,50,70,66,57,55,48,49,57,44,66,75,54,73,79,66,55,67,54,57,51,53,51,54,27,43,54,54,18,52,54,25,47,53,51,22,53,52,26,50,53,50,53,51,51,39,55,76,70,67,53,59,78,82,37,67,68,52,45,50,36,52,49,50,26,52,51,25,52,50,50,23,55,35,30,68,69,70,46,85,132